Protein AF-A0A7Z0EG06-F1 (afdb_monomer_lite)

Structure (mmCIF, N/CA/C/O backbone):
data_AF-A0A7Z0EG06-F1
#
_entry.id   AF-A0A7Z0EG06-F1
#
loop_
_atom_site.group_PDB
_atom_site.id
_atom_site.type_symbol
_atom_site.label_atom_id
_atom_site.label_alt_id
_atom_site.label_comp_id
_atom_site.label_asym_id
_atom_site.label_entity_id
_atom_site.label_seq_id
_atom_site.pdbx_PDB_ins_code
_atom_site.Cartn_x
_atom_site.Cartn_y
_atom_site.Cartn_z
_atom_site.occupancy
_atom_site.B_iso_or_equiv
_atom_site.auth_seq_id
_atom_site.auth_comp_id
_atom_site.auth_asym_id
_atom_site.auth_atom_id
_atom_site.pdbx_PDB_model_num
ATOM 1 N N . MET A 1 1 ? -25.570 -5.708 -7.588 1.00 37.53 1 MET A N 1
ATOM 2 C CA . MET A 1 1 ? -25.301 -5.556 -6.145 1.00 37.53 1 MET A CA 1
ATOM 3 C C . MET A 1 1 ? -24.944 -6.938 -5.646 1.00 37.53 1 MET A C 1
ATOM 5 O O . MET A 1 1 ? -25.845 -7.739 -5.446 1.00 37.53 1 MET A O 1
ATOM 9 N N . GLU A 1 2 ? -23.656 -7.271 -5.609 1.00 43.72 2 GLU A N 1
ATOM 10 C CA . GLU A 1 2 ? -23.212 -8.558 -5.066 1.00 43.72 2 GLU A CA 1
ATOM 11 C C . GLU A 1 2 ? -23.233 -8.499 -3.539 1.00 43.72 2 GLU A C 1
ATOM 13 O O . GLU A 1 2 ? -22.852 -7.494 -2.936 1.00 43.72 2 GLU A O 1
ATOM 18 N N . SER A 1 3 ? -23.776 -9.552 -2.932 1.00 45.03 3 SER A N 1
ATOM 19 C CA . SER A 1 3 ? -23.944 -9.690 -1.491 1.00 45.03 3 SER A CA 1
ATOM 20 C C . SER A 1 3 ? -22.583 -9.785 -0.813 1.00 45.03 3 SER A C 1
ATOM 22 O O . SER A 1 3 ? -21.761 -10.623 -1.186 1.00 45.03 3 SER A O 1
ATOM 24 N N . ASN A 1 4 ? -22.363 -8.950 0.202 1.00 43.94 4 ASN A N 1
ATOM 25 C CA . ASN A 1 4 ? -21.232 -9.111 1.107 1.00 43.94 4 ASN A CA 1
ATOM 26 C C . ASN A 1 4 ? -21.217 -10.553 1.673 1.00 43.94 4 ASN A C 1
ATOM 28 O O . ASN A 1 4 ? -22.287 -11.135 1.857 1.00 43.94 4 ASN A O 1
ATOM 32 N N . PRO A 1 5 ? -20.038 -11.138 1.957 1.00 54.69 5 PRO A N 1
ATOM 33 C CA . PRO A 1 5 ? -19.924 -12.391 2.704 1.00 54.69 5 PRO A CA 1
ATOM 34 C C . PRO A 1 5 ? -20.824 -12.406 3.960 1.00 54.69 5 PRO A C 1
ATOM 36 O O . PRO A 1 5 ? -21.016 -11.340 4.552 1.00 54.69 5 PRO A O 1
ATOM 39 N N . PRO A 1 6 ? -21.338 -13.572 4.406 1.00 54.38 6 PRO A N 1
ATOM 40 C CA . PRO A 1 6 ? -22.255 -13.699 5.551 1.00 54.38 6 PRO A CA 1
ATOM 41 C C . PRO A 1 6 ? -21.804 -12.922 6.799 1.00 54.38 6 PRO A C 1
ATOM 43 O O . PRO A 1 6 ? -22.600 -12.249 7.452 1.00 54.38 6 PRO A O 1
ATOM 46 N N . ASP A 1 7 ? -20.498 -12.931 7.056 1.00 53.81 7 ASP A N 1
ATOM 47 C CA . ASP A 1 7 ? -19.846 -12.316 8.217 1.00 53.81 7 ASP A CA 1
ATOM 48 C C . ASP A 1 7 ? -19.816 -10.773 8.158 1.00 53.81 7 ASP A C 1
ATOM 50 O O . ASP A 1 7 ? -19.455 -10.105 9.126 1.00 53.81 7 ASP A O 1
ATOM 54 N N . LEU A 1 8 ? -20.197 -10.191 7.017 1.00 57.00 8 LEU A N 1
ATOM 55 C CA . LEU A 1 8 ? -20.152 -8.758 6.726 1.00 57.00 8 LEU A CA 1
ATOM 56 C C . LEU A 1 8 ? -21.543 -8.116 6.580 1.00 57.00 8 LEU A C 1
ATOM 58 O O . LEU A 1 8 ? -21.634 -6.935 6.249 1.00 57.00 8 LEU A O 1
ATOM 62 N N . HIS A 1 9 ? -22.633 -8.844 6.847 1.00 59.22 9 HIS A N 1
ATOM 63 C CA . HIS A 1 9 ? -23.995 -8.298 6.731 1.00 59.22 9 HIS A CA 1
ATOM 64 C C . HIS A 1 9 ? -24.308 -7.168 7.730 1.00 59.22 9 HIS A C 1
ATOM 66 O O . HIS A 1 9 ? -25.111 -6.297 7.408 1.00 59.22 9 HIS A O 1
ATOM 72 N N . ASN A 1 10 ? -23.630 -7.135 8.884 1.00 72.69 10 ASN A N 1
ATOM 73 C CA . ASN A 1 10 ? -23.705 -6.045 9.872 1.00 72.69 10 ASN A CA 1
ATOM 74 C C . ASN A 1 10 ? -22.423 -5.195 9.915 1.00 72.69 10 ASN A C 1
ATOM 76 O O . ASN A 1 10 ? -22.204 -4.442 10.862 1.00 72.69 10 ASN A O 1
ATOM 80 N N . ALA A 1 11 ? -21.541 -5.347 8.927 1.00 85.62 11 ALA A N 1
ATOM 81 C CA . ALA A 1 11 ? -20.281 -4.628 8.896 1.00 85.62 11 ALA A CA 1
ATOM 82 C C . ALA A 1 11 ? -20.436 -3.283 8.186 1.00 85.62 11 ALA A C 1
ATOM 84 O O . ALA A 1 11 ? -21.063 -3.183 7.129 1.00 85.62 11 ALA A O 1
ATOM 85 N N . TYR A 1 12 ? -19.781 -2.254 8.714 1.00 90.62 12 TYR A N 1
ATOM 86 C CA . TYR A 1 12 ? -19.474 -1.079 7.915 1.00 90.62 12 TYR A CA 1
ATOM 87 C C . TYR A 1 12 ? -18.417 -1.469 6.880 1.00 90.62 12 TYR A C 1
ATOM 89 O O . TYR A 1 12 ? -17.353 -1.960 7.251 1.00 90.62 12 TYR A O 1
ATOM 97 N N . VAL A 1 13 ? -18.689 -1.251 5.592 1.00 91.62 13 VAL A N 1
ATOM 98 C CA . VAL A 1 13 ? -17.773 -1.603 4.498 1.00 91.62 13 VAL A CA 1
ATOM 99 C C . VAL A 1 13 ? -17.371 -0.344 3.743 1.00 91.62 13 VAL A C 1
ATOM 101 O O . VAL A 1 13 ? -18.212 0.328 3.148 1.00 91.62 13 VAL A O 1
ATOM 104 N N . ALA A 1 14 ? -16.071 -0.057 3.714 1.00 91.00 14 ALA A N 1
ATOM 105 C CA . ALA A 1 14 ? -15.486 0.966 2.861 1.00 91.00 14 ALA A CA 1
ATOM 106 C C . ALA A 1 14 ? -14.702 0.321 1.719 1.00 91.00 14 ALA A C 1
ATOM 108 O O . ALA A 1 14 ? -13.913 -0.609 1.915 1.00 91.00 14 ALA A O 1
ATOM 109 N N . ARG A 1 15 ? -14.902 0.855 0.514 1.00 90.19 15 ARG A N 1
ATOM 110 C CA . ARG A 1 15 ? -14.221 0.423 -0.707 1.00 90.19 15 ARG A CA 1
ATOM 111 C C . ARG A 1 15 ? -13.466 1.587 -1.325 1.00 90.19 15 ARG A C 1
ATOM 113 O O . ARG A 1 15 ? -13.892 2.739 -1.239 1.00 90.19 15 ARG A O 1
ATOM 120 N N . TYR A 1 16 ? -12.351 1.271 -1.965 1.00 87.12 16 TYR A N 1
ATOM 121 C CA . TYR A 1 16 ? -11.637 2.212 -2.806 1.00 87.12 16 TYR A CA 1
ATOM 122 C C . TYR A 1 16 ? -12.472 2.594 -4.030 1.00 87.12 16 TYR A C 1
ATOM 124 O O . TYR A 1 16 ? 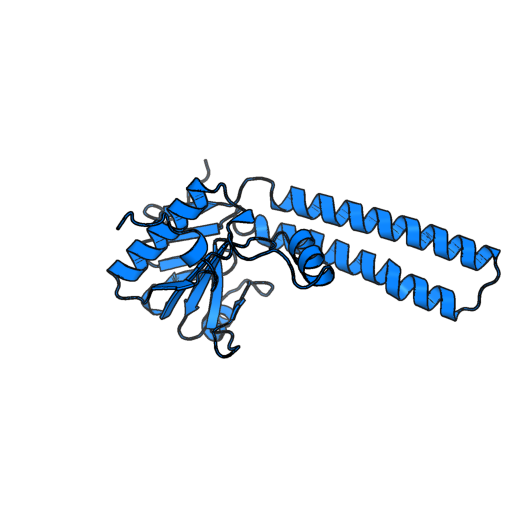-13.323 1.833 -4.493 1.00 87.12 16 TYR A O 1
ATOM 132 N N . ALA A 1 17 ? -12.212 3.784 -4.571 1.00 84.25 17 ALA A N 1
ATOM 133 C CA . ALA A 1 17 ? -12.900 4.268 -5.756 1.00 84.25 17 ALA A CA 1
ATOM 134 C C . ALA A 1 17 ? -12.729 3.278 -6.930 1.00 84.25 17 ALA A C 1
ATOM 136 O O . ALA A 1 17 ? -11.608 2.818 -7.200 1.00 84.25 17 ALA A O 1
ATOM 137 N N . PRO A 1 18 ? -13.809 2.964 -7.667 1.00 82.94 18 PRO A N 1
ATOM 138 C CA . PRO A 1 18 ? -13.729 2.039 -8.786 1.00 82.94 18 PRO A CA 1
ATOM 139 C C . PRO A 1 18 ? -12.745 2.567 -9.838 1.00 82.94 18 PRO A C 1
ATOM 141 O O . PRO A 1 18 ? -12.711 3.754 -10.161 1.00 82.94 18 PRO A O 1
ATOM 144 N N . GLY A 1 19 ? -11.904 1.678 -10.370 1.00 82.50 19 GLY A N 1
ATOM 145 C CA . GLY A 1 19 ? -10.911 2.036 -11.388 1.00 82.50 19 GLY A CA 1
ATOM 146 C C . GLY A 1 19 ? -9.653 2.744 -10.866 1.00 82.50 19 GLY A C 1
ATOM 147 O O . GLY A 1 19 ? -8.802 3.134 -11.665 1.00 82.50 19 GLY A O 1
ATOM 148 N N . LEU A 1 20 ? -9.455 2.875 -9.550 1.00 82.81 20 LEU A N 1
ATOM 149 C CA . LEU A 1 20 ? -8.213 3.442 -9.009 1.00 82.81 20 LEU A CA 1
ATOM 150 C C . LEU A 1 20 ? -6.984 2.593 -9.391 1.00 82.81 20 LEU A C 1
ATOM 152 O O . LEU A 1 20 ? -5.967 3.117 -9.852 1.00 82.81 20 LEU A O 1
ATOM 156 N N . GLY A 1 21 ? -7.110 1.265 -9.295 1.00 83.69 21 GLY A N 1
ATOM 157 C CA . GLY A 1 21 ? -6.068 0.331 -9.726 1.00 83.69 21 GLY A CA 1
ATOM 158 C C . GLY A 1 21 ? -5.736 0.462 -11.213 1.00 83.69 21 GLY A C 1
ATOM 159 O O . GLY A 1 21 ? -4.561 0.492 -11.579 1.00 83.69 21 GLY A O 1
ATOM 160 N N . THR A 1 22 ? -6.747 0.625 -12.074 1.00 87.75 22 THR A N 1
ATOM 161 C CA . THR A 1 22 ? -6.538 0.797 -13.521 1.00 87.75 22 THR A CA 1
ATOM 162 C C . THR A 1 22 ? -5.947 2.163 -13.856 1.00 87.75 22 THR A C 1
ATOM 164 O O . THR A 1 22 ? -5.105 2.248 -14.750 1.00 87.75 22 THR A O 1
ATOM 167 N N . LYS A 1 23 ? -6.308 3.222 -13.119 1.00 87.38 23 LYS A N 1
ATOM 168 C CA . LYS A 1 23 ? -5.714 4.561 -13.246 1.00 87.38 23 LYS A CA 1
ATOM 169 C C . LYS A 1 23 ? -4.205 4.527 -12.988 1.00 87.38 23 LYS A C 1
ATOM 171 O O . LYS A 1 23 ? -3.437 4.955 -13.853 1.00 87.38 23 LYS A O 1
ATOM 176 N N . TYR A 1 24 ? -3.772 3.987 -11.846 1.00 85.75 24 TYR A N 1
ATOM 177 C CA . TYR A 1 24 ? -2.344 3.896 -11.513 1.00 85.75 24 TYR A CA 1
ATOM 178 C C . TYR A 1 24 ? -1.599 2.930 -12.432 1.00 85.75 24 TYR A C 1
ATOM 180 O O . TYR A 1 24 ? -0.525 3.264 -12.931 1.00 85.75 24 TYR A O 1
ATOM 188 N N . ALA A 1 25 ? -2.192 1.776 -12.752 1.00 87.81 25 ALA A N 1
ATOM 189 C CA . ALA A 1 25 ? -1.594 0.847 -13.700 1.00 87.81 25 ALA A CA 1
ATOM 190 C C . ALA A 1 25 ? -1.385 1.489 -15.078 1.00 87.81 25 ALA A C 1
ATOM 192 O O . ALA A 1 25 ? -0.300 1.381 -15.640 1.00 87.81 25 ALA A O 1
ATOM 193 N N . ARG A 1 26 ? -2.372 2.230 -15.600 1.00 90.06 26 ARG A N 1
ATOM 194 C CA . ARG A 1 26 ? -2.256 2.951 -16.878 1.00 90.06 26 ARG A CA 1
ATOM 195 C C . ARG A 1 26 ? -1.143 3.996 -16.849 1.00 90.06 26 ARG A C 1
ATOM 197 O O . ARG A 1 26 ? -0.411 4.111 -17.827 1.00 90.06 26 ARG A O 1
ATOM 204 N N . SER A 1 27 ? -1.005 4.739 -15.751 1.00 88.38 27 SER A N 1
ATOM 205 C CA . SER A 1 27 ? 0.091 5.701 -15.586 1.00 88.38 27 SER A CA 1
ATOM 206 C C . SER A 1 27 ? 1.456 5.008 -15.646 1.00 88.38 27 SER A C 1
ATOM 208 O O . SER A 1 27 ? 2.330 5.413 -16.409 1.00 88.38 27 SER A O 1
ATOM 210 N N . ASN A 1 28 ? 1.607 3.901 -14.919 1.00 90.12 28 ASN A N 1
ATOM 211 C CA . ASN A 1 28 ? 2.841 3.121 -14.889 1.00 90.12 28 ASN A CA 1
ATOM 212 C C . ASN A 1 28 ? 3.148 2.434 -16.231 1.00 90.12 28 ASN A C 1
ATOM 214 O O . ASN A 1 28 ? 4.302 2.401 -16.649 1.00 90.12 28 ASN A O 1
ATOM 218 N N . TYR A 1 29 ? 2.134 1.952 -16.958 1.00 92.56 29 TYR A N 1
ATOM 219 C CA . TYR A 1 29 ? 2.314 1.427 -18.316 1.00 92.56 29 TYR A CA 1
ATOM 220 C C . TYR A 1 29 ? 2.771 2.502 -19.299 1.00 92.56 29 TYR A C 1
ATOM 222 O O . TYR A 1 29 ? 3.632 2.232 -20.132 1.00 92.56 29 TYR A O 1
ATOM 230 N N . ARG A 1 30 ? 2.238 3.726 -19.197 1.00 92.62 30 ARG A N 1
ATOM 231 C CA . ARG A 1 30 ? 2.705 4.856 -20.014 1.00 92.62 30 ARG A CA 1
ATOM 232 C C . ARG A 1 30 ? 4.165 5.180 -19.719 1.00 92.62 30 ARG A C 1
ATOM 234 O O . ARG A 1 30 ? 4.938 5.337 -20.656 1.00 92.62 30 ARG A O 1
ATOM 241 N N . LEU A 1 31 ? 4.552 5.217 -18.443 1.00 90.94 31 LEU A N 1
ATOM 242 C CA . LEU A 1 31 ? 5.947 5.423 -18.057 1.00 90.94 31 LEU A CA 1
ATOM 243 C C . LEU A 1 31 ? 6.855 4.314 -18.611 1.00 90.94 31 LEU A C 1
ATOM 245 O O . LEU A 1 31 ? 7.887 4.614 -19.203 1.00 90.94 31 LEU A O 1
ATOM 249 N N . ALA A 1 32 ? 6.446 3.049 -18.481 1.00 92.81 32 ALA A N 1
ATOM 250 C CA . ALA A 1 32 ? 7.176 1.914 -19.039 1.00 92.81 32 ALA A CA 1
ATOM 251 C C . ALA A 1 32 ? 7.326 2.020 -20.567 1.00 92.81 32 ALA A C 1
ATOM 253 O O . ALA A 1 32 ? 8.407 1.773 -21.092 1.00 92.81 32 ALA A O 1
ATOM 254 N N . ALA A 1 33 ? 6.274 2.433 -21.279 1.00 94.38 33 ALA A N 1
ATOM 255 C CA . ALA A 1 33 ? 6.320 2.629 -22.725 1.00 94.38 33 ALA A CA 1
ATOM 256 C C . ALA A 1 33 ? 7.285 3.757 -23.125 1.00 94.38 33 ALA A C 1
ATOM 258 O O . ALA A 1 33 ? 8.075 3.579 -24.049 1.00 94.38 33 ALA A O 1
ATOM 259 N N . ILE A 1 34 ? 7.267 4.885 -22.405 1.00 94.88 34 ILE A N 1
ATOM 260 C CA . ILE A 1 34 ? 8.183 6.011 -22.642 1.00 94.88 34 ILE A CA 1
ATOM 261 C C . ILE A 1 34 ? 9.633 5.572 -22.415 1.00 94.88 34 ILE A C 1
ATOM 263 O O . ILE A 1 34 ? 10.470 5.748 -23.296 1.00 94.88 34 ILE A O 1
ATOM 267 N N . LEU A 1 35 ? 9.931 4.953 -21.269 1.00 93.75 35 LEU A N 1
ATOM 268 C CA . LEU A 1 35 ? 11.280 4.473 -20.956 1.00 93.75 35 LEU A CA 1
ATOM 269 C C . LEU A 1 35 ? 11.752 3.408 -21.951 1.00 93.75 35 LEU A C 1
ATOM 271 O O . LEU A 1 35 ? 12.907 3.434 -22.370 1.00 93.75 35 LEU A O 1
ATOM 275 N N . GLY A 1 36 ? 10.860 2.509 -22.373 1.00 95.19 36 GLY A N 1
ATOM 276 C CA . GLY A 1 36 ? 11.149 1.494 -23.382 1.00 95.19 36 GLY A CA 1
ATOM 277 C C . GLY A 1 36 ? 11.476 2.104 -24.743 1.00 95.19 36 GLY A C 1
ATOM 278 O O . GLY A 1 36 ? 12.467 1.719 -25.358 1.00 95.19 36 GLY A O 1
ATOM 279 N N . ALA A 1 37 ? 10.705 3.100 -25.185 1.00 96.56 37 ALA A N 1
ATOM 280 C CA . ALA A 1 37 ? 10.969 3.812 -26.432 1.00 96.56 37 ALA A CA 1
ATOM 281 C C . ALA A 1 37 ? 12.323 4.539 -26.392 1.00 96.56 37 ALA A C 1
ATOM 283 O O . ALA A 1 37 ? 13.122 4.395 -27.316 1.00 96.56 37 ALA A O 1
ATOM 284 N N . VAL A 1 38 ? 12.620 5.253 -25.299 1.00 95.94 38 VAL A N 1
ATOM 285 C CA . VAL A 1 38 ? 13.918 5.924 -25.112 1.00 95.94 38 VAL A CA 1
ATOM 286 C C . VAL A 1 38 ? 15.062 4.906 -25.080 1.00 95.94 38 VAL A C 1
ATOM 288 O O . VAL A 1 38 ? 16.099 5.148 -25.691 1.00 95.94 38 VAL A O 1
ATOM 291 N N . CYS A 1 39 ? 14.868 3.749 -24.438 1.00 95.69 39 CYS A N 1
ATOM 292 C CA . CYS A 1 39 ? 15.848 2.662 -24.413 1.00 95.69 39 CYS A CA 1
ATOM 293 C C . CYS A 1 39 ? 16.182 2.173 -25.825 1.00 95.69 39 CYS A C 1
ATOM 295 O O . CYS A 1 39 ? 17.351 2.117 -26.196 1.00 95.69 39 CYS A O 1
ATOM 297 N N . ILE A 1 40 ? 15.161 1.893 -26.640 1.00 96.62 40 ILE A N 1
ATOM 298 C CA . ILE A 1 40 ? 15.343 1.432 -28.022 1.00 96.62 40 ILE A CA 1
ATOM 299 C C . ILE A 1 40 ? 16.093 2.481 -28.848 1.00 96.62 40 ILE A C 1
ATOM 301 O O . ILE A 1 40 ? 17.074 2.144 -29.507 1.00 96.62 40 ILE A O 1
ATOM 305 N N . VAL A 1 41 ? 15.683 3.752 -28.781 1.00 97.00 41 VAL A N 1
ATOM 306 C CA . VAL A 1 41 ? 16.349 4.843 -29.513 1.00 97.00 41 VAL A CA 1
ATOM 307 C C . VAL A 1 41 ? 17.813 4.979 -29.088 1.00 97.00 41 VAL A C 1
ATOM 309 O O . VAL A 1 41 ? 18.693 5.057 -29.943 1.00 97.00 41 VAL A O 1
ATOM 312 N N . ALA A 1 42 ? 18.099 4.950 -27.784 1.00 93.75 42 ALA A N 1
ATOM 313 C CA . ALA A 1 42 ? 19.461 5.050 -27.267 1.00 93.75 42 ALA A CA 1
ATOM 314 C C . ALA A 1 42 ? 20.344 3.878 -27.726 1.00 93.75 42 ALA A C 1
ATOM 316 O O . ALA A 1 42 ? 21.496 4.093 -28.104 1.00 93.75 42 ALA A O 1
ATOM 317 N N . LEU A 1 43 ? 19.806 2.654 -27.755 1.00 94.88 43 LEU A N 1
ATOM 318 C CA . LEU A 1 43 ? 20.521 1.485 -28.272 1.00 94.88 43 LEU A CA 1
ATOM 319 C C . LEU A 1 43 ? 20.805 1.615 -29.773 1.00 94.88 43 LEU A C 1
ATOM 321 O O . LEU A 1 43 ? 21.931 1.359 -30.187 1.00 94.88 43 LEU A O 1
ATOM 325 N N . VAL A 1 44 ? 19.837 2.067 -30.579 1.00 96.12 44 VAL A N 1
ATOM 326 C CA . VAL A 1 44 ? 20.042 2.315 -32.020 1.00 96.12 44 VAL A CA 1
ATOM 327 C C . VAL A 1 44 ? 21.153 3.342 -32.244 1.00 96.12 44 VAL A C 1
ATOM 329 O O . VAL A 1 44 ? 22.053 3.105 -33.049 1.00 96.12 44 VAL A O 1
ATOM 332 N N . LEU A 1 45 ? 21.148 4.445 -31.492 1.00 95.06 45 LEU A N 1
ATOM 333 C CA . LEU A 1 45 ? 22.204 5.458 -31.568 1.00 95.06 45 LEU A CA 1
ATOM 334 C C . LEU A 1 45 ? 23.574 4.897 -31.164 1.00 95.06 45 LEU A C 1
ATOM 336 O O . LEU A 1 45 ? 24.570 5.217 -31.809 1.00 95.06 45 LEU A O 1
ATOM 340 N N . CYS A 1 46 ? 23.638 4.026 -30.153 1.00 94.75 46 CYS A N 1
ATOM 341 C CA . CYS A 1 46 ? 24.883 3.355 -29.767 1.00 94.75 46 CYS A CA 1
ATOM 342 C C . CYS A 1 46 ? 25.430 2.454 -30.877 1.00 94.75 46 CYS A C 1
ATOM 344 O O . CYS A 1 46 ? 26.641 2.450 -31.104 1.00 94.75 46 CYS A O 1
ATOM 346 N N . VAL A 1 47 ? 24.551 1.734 -31.585 1.00 94.44 47 VAL A N 1
ATOM 347 C CA . VAL A 1 47 ? 24.931 0.912 -32.746 1.00 94.44 47 VAL A CA 1
ATOM 348 C C . VAL A 1 47 ? 25.482 1.791 -33.861 1.00 94.44 47 VAL A C 1
ATOM 350 O O . VAL A 1 47 ? 26.564 1.516 -34.374 1.00 94.44 47 VAL A O 1
ATOM 353 N N . MET A 1 48 ? 24.787 2.881 -34.198 1.00 94.88 48 MET A N 1
ATOM 354 C CA . MET A 1 48 ? 25.226 3.815 -35.240 1.00 94.88 48 MET A CA 1
ATOM 355 C C . MET A 1 48 ? 26.564 4.486 -34.907 1.00 94.88 48 MET A C 1
ATOM 357 O O . MET A 1 48 ? 27.390 4.679 -35.793 1.00 94.88 48 MET A O 1
ATOM 361 N N . ALA A 1 49 ? 26.789 4.815 -33.634 1.00 93.75 49 ALA A N 1
ATOM 362 C CA . ALA A 1 49 ? 28.015 5.447 -33.155 1.00 93.75 49 ALA A CA 1
ATOM 363 C C . ALA A 1 49 ? 29.159 4.456 -32.875 1.00 93.75 49 ALA A C 1
ATOM 365 O O . ALA A 1 49 ? 30.215 4.883 -32.413 1.00 93.75 49 ALA A O 1
ATOM 366 N N . GLN A 1 50 ? 28.957 3.150 -33.106 1.00 92.94 50 GLN A N 1
ATOM 367 C CA . GLN A 1 50 ? 29.922 2.092 -32.772 1.00 92.94 50 GLN A CA 1
ATOM 368 C C . GLN A 1 50 ? 30.416 2.181 -31.319 1.00 92.94 50 GLN A C 1
ATOM 370 O O . GLN A 1 50 ? 31.598 2.008 -31.020 1.00 92.94 50 GLN A O 1
ATOM 375 N N . ALA A 1 51 ? 29.500 2.486 -30.400 1.00 90.38 51 ALA A N 1
ATOM 376 C CA . ALA A 1 51 ? 29.839 2.660 -28.999 1.00 90.38 51 ALA A CA 1
ATOM 377 C C . ALA A 1 51 ? 30.409 1.370 -28.383 1.00 90.38 51 ALA A C 1
ATOM 379 O O . ALA A 1 51 ? 30.122 0.256 -28.825 1.00 90.38 51 ALA A O 1
ATOM 380 N N . GLY A 1 52 ? 31.187 1.511 -27.309 1.00 93.75 52 GLY A N 1
ATOM 381 C CA . GLY A 1 52 ? 31.676 0.365 -26.544 1.00 93.75 52 GLY A CA 1
ATOM 382 C C . GLY A 1 52 ? 30.539 -0.400 -25.857 1.00 93.75 52 GLY A C 1
ATOM 383 O O . GLY A 1 52 ? 29.554 0.194 -25.414 1.00 93.75 52 GLY A O 1
ATOM 384 N N . TRP A 1 53 ? 30.700 -1.717 -25.700 1.00 94.12 53 TRP A N 1
ATOM 385 C CA . TRP A 1 53 ? 29.708 -2.616 -25.086 1.00 94.12 53 TRP A CA 1
ATOM 386 C C . TRP A 1 53 ? 29.233 -2.161 -23.688 1.00 94.12 53 TRP A C 1
ATOM 388 O O . TRP A 1 53 ? 28.080 -2.388 -23.321 1.00 94.12 53 TRP A O 1
ATOM 398 N N . MET A 1 54 ? 30.088 -1.466 -22.926 1.00 94.38 54 MET A N 1
ATOM 399 C CA . MET A 1 54 ? 29.746 -0.911 -21.610 1.00 94.38 54 MET A CA 1
ATOM 400 C C . MET A 1 54 ? 28.571 0.073 -21.672 1.00 94.38 54 MET A C 1
ATOM 402 O O . MET A 1 54 ? 27.742 0.089 -20.764 1.00 94.38 54 MET A O 1
ATOM 406 N N . LEU A 1 55 ? 28.459 0.863 -22.746 1.00 93.31 55 LEU A N 1
ATOM 407 C CA . LEU A 1 55 ? 27.366 1.823 -22.895 1.00 93.31 55 LEU A CA 1
ATOM 408 C C . LEU A 1 55 ? 26.021 1.113 -23.104 1.00 93.31 55 LEU A C 1
ATOM 410 O O . LEU A 1 55 ? 25.014 1.525 -22.534 1.00 93.31 55 LEU A O 1
ATOM 414 N N . TYR A 1 56 ? 26.012 -0.005 -23.835 1.00 90.94 56 TYR A N 1
ATOM 415 C CA . TYR A 1 56 ? 24.822 -0.848 -23.991 1.00 90.94 56 TYR A CA 1
ATOM 416 C C . TYR A 1 56 ? 24.373 -1.429 -22.654 1.00 90.94 56 TYR A C 1
ATOM 418 O O . TYR A 1 56 ? 23.192 -1.357 -22.316 1.00 90.94 56 TYR A O 1
ATOM 426 N N . ALA A 1 57 ? 25.317 -1.969 -21.876 1.00 93.44 57 ALA A N 1
ATOM 427 C CA . ALA A 1 57 ? 25.029 -2.509 -20.553 1.00 93.44 57 ALA A CA 1
ATOM 428 C C . ALA A 1 57 ? 24.453 -1.429 -19.625 1.00 93.44 57 ALA A C 1
ATOM 430 O O . ALA A 1 57 ? 23.451 -1.667 -18.952 1.00 93.44 57 ALA A O 1
ATOM 431 N N . PHE A 1 58 ? 25.030 -0.224 -19.642 1.00 94.12 58 PHE A N 1
ATOM 432 C CA . PHE A 1 58 ? 24.539 0.909 -18.863 1.00 94.12 58 PHE A CA 1
ATOM 433 C C . PHE A 1 58 ? 23.113 1.319 -19.261 1.00 94.12 58 PHE A C 1
ATOM 435 O O . PHE A 1 58 ? 22.248 1.455 -18.395 1.00 94.12 58 PHE A O 1
ATOM 442 N N . ILE A 1 59 ? 22.836 1.456 -20.561 1.00 93.12 59 ILE A N 1
ATOM 443 C CA . ILE A 1 59 ? 21.504 1.809 -21.076 1.00 93.12 59 ILE A CA 1
ATOM 444 C C . ILE A 1 59 ? 20.463 0.763 -20.675 1.00 93.12 59 ILE A C 1
ATOM 446 O O . ILE A 1 59 ? 19.395 1.118 -20.174 1.00 93.12 59 ILE A O 1
ATOM 450 N N . LEU A 1 60 ? 20.776 -0.523 -20.849 1.00 92.75 60 LEU A N 1
ATOM 451 C CA . LEU A 1 60 ? 19.879 -1.612 -20.467 1.00 92.75 60 LEU A CA 1
ATOM 452 C C . LEU A 1 60 ? 19.629 -1.640 -18.957 1.00 92.75 60 LEU A C 1
ATOM 454 O O . LEU A 1 60 ? 18.494 -1.844 -18.533 1.00 92.75 60 LEU A O 1
ATOM 458 N N . LEU A 1 61 ? 20.655 -1.397 -18.142 1.00 94.31 61 LEU A N 1
ATOM 459 C CA . LEU A 1 61 ? 20.511 -1.387 -16.691 1.00 94.31 61 LEU A CA 1
ATOM 460 C C . LEU A 1 61 ? 19.642 -0.218 -16.219 1.00 94.31 61 LEU A C 1
ATOM 462 O O . LEU A 1 61 ? 18.723 -0.420 -15.429 1.00 94.31 61 LEU A O 1
ATOM 466 N N . VAL A 1 62 ? 19.887 0.992 -16.725 1.00 92.94 62 VAL A N 1
ATOM 467 C CA . VAL A 1 62 ? 19.160 2.194 -16.295 1.00 92.94 62 VAL A CA 1
ATOM 468 C C . VAL A 1 62 ? 17.754 2.234 -16.887 1.00 92.94 62 VAL A C 1
ATOM 470 O O . VAL A 1 62 ? 16.768 2.294 -16.151 1.00 92.94 62 VAL A O 1
ATOM 473 N N . LEU A 1 63 ? 17.631 2.181 -18.215 1.00 92.69 63 LEU A N 1
ATOM 474 C CA . LEU A 1 63 ? 16.339 2.326 -18.883 1.00 92.69 63 LEU A CA 1
ATOM 475 C C . LEU A 1 63 ? 15.550 1.019 -18.868 1.00 92.69 63 LEU A C 1
ATOM 477 O O . LEU A 1 63 ? 14.365 1.035 -18.544 1.00 92.69 63 LEU A O 1
ATOM 481 N N . GLY A 1 64 ? 16.194 -0.119 -19.137 1.00 90.94 64 GLY A N 1
ATOM 482 C CA . GLY A 1 64 ? 15.546 -1.430 -19.023 1.00 90.94 64 GLY A CA 1
ATOM 483 C C . GLY A 1 64 ? 15.143 -1.754 -17.580 1.00 90.94 64 GLY A C 1
ATOM 484 O O . GLY A 1 64 ? 14.021 -2.209 -17.347 1.00 90.94 64 GLY A O 1
ATOM 485 N N . GLY A 1 65 ? 15.990 -1.425 -16.599 1.00 91.06 65 GLY A N 1
ATOM 486 C CA . GLY A 1 65 ? 15.632 -1.495 -15.179 1.00 91.06 65 GLY A CA 1
ATOM 487 C C . GLY A 1 65 ? 14.439 -0.598 -14.837 1.00 91.06 65 GLY A C 1
ATOM 488 O O . GLY A 1 65 ? 13.482 -1.058 -14.214 1.00 91.06 65 GLY A O 1
ATOM 489 N N . GLY A 1 66 ? 14.432 0.648 -15.321 1.00 89.31 66 GLY A N 1
ATOM 490 C CA . GLY A 1 66 ? 13.303 1.568 -15.160 1.00 89.31 66 GLY A CA 1
ATOM 491 C C . GLY A 1 66 ? 11.987 1.028 -15.738 1.00 89.31 66 GLY A C 1
ATOM 492 O O . GLY A 1 66 ? 10.947 1.116 -15.083 1.00 89.31 66 GLY A O 1
ATOM 493 N N . VAL A 1 67 ? 12.025 0.396 -16.919 1.00 91.31 67 VAL A N 1
ATOM 494 C CA . VAL A 1 67 ? 10.864 -0.290 -17.518 1.00 91.31 67 VAL A CA 1
ATOM 495 C C . VAL A 1 67 ? 10.370 -1.417 -16.612 1.00 91.31 67 VAL A C 1
ATOM 497 O O . VAL A 1 67 ? 9.174 -1.493 -16.322 1.00 91.31 67 VAL A O 1
ATOM 500 N N . ALA A 1 68 ? 11.272 -2.279 -16.136 1.00 91.81 68 ALA A N 1
ATOM 501 C CA . ALA A 1 68 ? 10.916 -3.396 -15.264 1.00 91.81 68 ALA A CA 1
ATOM 502 C C . ALA A 1 68 ? 10.269 -2.916 -13.952 1.00 91.81 68 ALA A C 1
ATOM 504 O O . ALA A 1 68 ? 9.242 -3.458 -13.533 1.00 91.81 68 ALA A O 1
ATOM 505 N N . VAL A 1 69 ? 10.817 -1.860 -13.343 1.00 89.88 69 VAL A N 1
ATOM 506 C CA . VAL A 1 69 ? 10.269 -1.231 -12.133 1.00 89.88 69 VAL A CA 1
ATOM 507 C C . VAL A 1 69 ? 8.878 -0.651 -12.394 1.00 89.88 69 VAL A C 1
ATOM 509 O O . VAL A 1 69 ? 7.944 -0.949 -11.647 1.00 89.88 69 VAL A O 1
ATOM 512 N N . ALA A 1 70 ? 8.695 0.108 -13.477 1.00 88.06 70 ALA A N 1
ATOM 513 C CA . ALA A 1 70 ? 7.399 0.686 -13.831 1.00 88.06 70 ALA A CA 1
ATOM 514 C C . ALA A 1 70 ? 6.328 -0.399 -14.061 1.00 88.06 70 ALA A C 1
ATOM 516 O O . ALA A 1 70 ? 5.216 -0.303 -13.540 1.00 88.06 70 ALA A O 1
ATOM 517 N N . LEU A 1 71 ? 6.664 -1.486 -14.763 1.00 91.19 71 LEU A N 1
ATOM 518 C CA . LEU A 1 71 ? 5.755 -2.623 -14.953 1.00 91.19 71 LEU A CA 1
ATOM 519 C C . LEU A 1 71 ? 5.434 -3.345 -13.638 1.00 91.19 71 LEU A C 1
ATOM 521 O O . LEU A 1 71 ? 4.291 -3.763 -13.426 1.00 91.19 71 LEU A O 1
ATOM 525 N N . SER A 1 72 ? 6.417 -3.477 -12.745 1.00 89.19 72 SER A N 1
ATOM 526 C CA . SER A 1 72 ? 6.210 -4.034 -11.407 1.00 89.19 72 SER A CA 1
ATOM 527 C C . SER A 1 72 ? 5.210 -3.193 -10.608 1.00 89.19 72 SER A C 1
ATOM 529 O O . SER A 1 72 ? 4.246 -3.737 -10.066 1.00 89.19 72 SER A O 1
ATOM 531 N N . PHE A 1 73 ? 5.341 -1.862 -10.628 1.00 86.44 73 PHE A N 1
ATOM 532 C CA . PHE A 1 73 ? 4.375 -0.963 -9.991 1.00 86.44 73 PHE A CA 1
ATOM 533 C C . PHE A 1 73 ? 3.003 -0.975 -10.660 1.00 86.44 73 PHE A C 1
ATOM 535 O O . PHE A 1 73 ? 1.999 -0.909 -9.956 1.00 86.44 73 PHE A O 1
ATOM 542 N N . ALA A 1 74 ? 2.915 -1.145 -11.983 1.00 87.19 74 ALA A N 1
ATOM 543 C CA . ALA A 1 74 ? 1.628 -1.316 -12.656 1.00 87.19 74 ALA A CA 1
ATOM 544 C C . ALA A 1 74 ? 0.871 -2.545 -12.123 1.00 87.19 74 ALA A C 1
ATOM 546 O O . ALA A 1 74 ? -0.306 -2.451 -11.767 1.00 87.19 74 ALA A O 1
ATOM 547 N N . ARG A 1 75 ? 1.564 -3.685 -11.997 1.00 86.31 75 ARG A N 1
ATOM 548 C CA . ARG A 1 75 ? 0.993 -4.912 -11.415 1.00 86.31 75 ARG A CA 1
ATOM 549 C C . ARG A 1 75 ? 0.678 -4.744 -9.930 1.00 86.31 75 ARG A C 1
ATOM 551 O O . ARG A 1 75 ? -0.377 -5.186 -9.480 1.00 86.31 75 ARG A O 1
ATOM 558 N N . GLY A 1 76 ? 1.575 -4.106 -9.180 1.00 83.88 76 GLY A N 1
ATOM 559 C CA . GLY A 1 76 ? 1.402 -3.825 -7.757 1.00 83.88 76 GLY A CA 1
ATOM 560 C C . GLY A 1 76 ? 0.168 -2.969 -7.483 1.00 83.88 76 GLY A C 1
ATOM 561 O O . GLY A 1 76 ? -0.623 -3.307 -6.608 1.00 83.88 76 GLY A O 1
ATOM 562 N N . ALA A 1 77 ? -0.055 -1.926 -8.284 1.00 82.38 77 ALA A N 1
ATOM 563 C CA . ALA A 1 77 ? -1.223 -1.064 -8.172 1.00 82.38 77 ALA A CA 1
ATOM 564 C C . ALA A 1 77 ? -2.532 -1.835 -8.401 1.00 82.38 77 ALA A C 1
ATOM 566 O O . ALA A 1 77 ? -3.456 -1.708 -7.601 1.00 82.38 77 ALA A O 1
ATOM 567 N N . MET A 1 78 ? -2.616 -2.684 -9.434 1.00 83.81 78 MET A N 1
ATOM 568 C CA . MET A 1 78 ? -3.815 -3.512 -9.634 1.00 83.81 78 MET A CA 1
ATOM 569 C C . MET A 1 78 ? -4.051 -4.457 -8.456 1.00 83.81 78 MET A C 1
ATOM 571 O O . MET A 1 78 ? -5.150 -4.501 -7.917 1.00 83.81 78 MET A O 1
ATOM 575 N N . ARG A 1 79 ? -3.005 -5.166 -8.012 1.00 82.50 79 ARG A N 1
ATOM 576 C CA . ARG A 1 79 ? -3.096 -6.106 -6.884 1.00 82.50 79 ARG A CA 1
ATOM 577 C C . ARG A 1 79 ? -3.482 -5.437 -5.572 1.00 82.50 79 ARG A C 1
ATOM 579 O O . ARG A 1 79 ? -4.029 -6.103 -4.708 1.00 82.50 79 ARG A O 1
ATOM 586 N N . ARG A 1 80 ? -3.150 -4.160 -5.399 1.00 79.81 80 ARG A N 1
ATOM 587 C CA . ARG A 1 80 ? -3.427 -3.403 -4.181 1.00 79.81 80 ARG A CA 1
ATOM 588 C C . ARG A 1 80 ? -4.839 -2.835 -4.170 1.00 79.81 80 ARG A C 1
ATOM 590 O O . ARG A 1 80 ? -5.565 -3.034 -3.209 1.00 79.81 80 ARG A O 1
ATOM 597 N N . TRP A 1 81 ? -5.201 -2.113 -5.225 1.00 81.81 81 TRP A N 1
ATOM 598 C CA . TRP A 1 81 ? -6.423 -1.307 -5.257 1.00 81.81 81 TRP A CA 1
ATOM 599 C C . TRP A 1 81 ? -7.644 -2.073 -5.766 1.00 81.81 81 TRP A C 1
ATOM 601 O O . TRP A 1 81 ? -8.760 -1.615 -5.564 1.00 81.81 81 TRP A O 1
ATOM 611 N N . ALA A 1 82 ? -7.440 -3.212 -6.434 1.00 81.88 82 ALA A N 1
ATOM 612 C CA . ALA A 1 82 ? -8.510 -4.115 -6.859 1.00 81.88 82 ALA A CA 1
ATOM 613 C C . ALA A 1 82 ? -8.556 -5.408 -6.024 1.00 81.88 82 ALA A C 1
ATOM 615 O O . ALA A 1 82 ? -9.238 -6.355 -6.407 1.00 81.88 82 ALA A O 1
ATOM 616 N N . ALA A 1 83 ? -7.818 -5.471 -4.908 1.00 80.50 83 ALA A N 1
ATOM 617 C CA . ALA A 1 83 ? -7.915 -6.592 -3.978 1.00 80.50 83 ALA A CA 1
ATOM 618 C C . ALA A 1 83 ? -9.329 -6.689 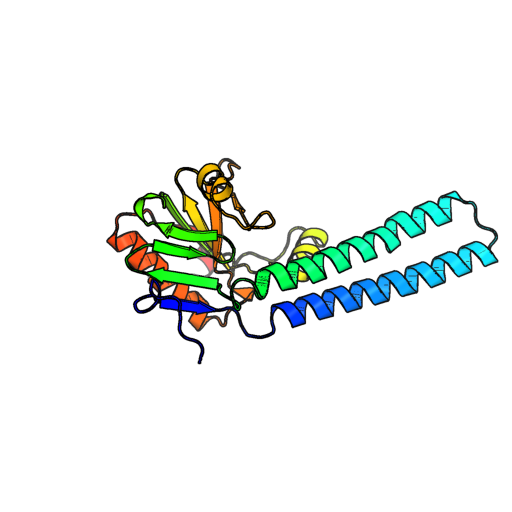-3.402 1.00 80.50 83 ALA A C 1
ATOM 620 O O . ALA A 1 83 ? -9.904 -5.663 -3.044 1.00 80.50 83 ALA A O 1
ATOM 621 N N . ASP A 1 84 ? -9.854 -7.913 -3.308 1.00 81.88 84 ASP A N 1
ATOM 622 C CA . ASP A 1 84 ? -11.133 -8.236 -2.664 1.00 81.88 84 ASP A CA 1
ATOM 623 C C . ASP A 1 84 ? -12.278 -7.301 -3.091 1.00 81.88 84 ASP A C 1
ATOM 625 O O . ASP A 1 84 ? -13.004 -6.744 -2.268 1.00 81.88 84 ASP A O 1
ATOM 629 N N . ASP A 1 85 ? -12.394 -7.081 -4.405 1.00 83.44 85 ASP A N 1
ATOM 630 C CA . ASP A 1 85 ? -13.373 -6.169 -5.012 1.00 83.44 85 ASP A CA 1
ATOM 631 C C . ASP A 1 85 ? -13.233 -4.708 -4.521 1.00 83.44 85 ASP A C 1
ATOM 633 O O . ASP A 1 85 ? -14.189 -3.991 -4.216 1.00 83.44 85 ASP A O 1
ATOM 637 N N . GLY A 1 86 ? -11.981 -4.264 -4.388 1.00 83.94 86 GLY A N 1
ATOM 638 C CA . GLY A 1 86 ? -11.639 -2.911 -3.960 1.00 83.94 86 GLY A CA 1
ATOM 639 C C . GLY A 1 86 ? -11.885 -2.650 -2.477 1.00 83.94 86 GLY A C 1
ATOM 640 O O . GLY A 1 86 ? -12.044 -1.491 -2.099 1.00 83.94 86 GLY A O 1
ATOM 641 N N . LEU A 1 87 ? -11.928 -3.682 -1.630 1.00 87.69 87 LEU A N 1
ATOM 642 C CA . LEU A 1 87 ? -12.067 -3.518 -0.184 1.00 87.69 87 LEU A CA 1
ATOM 643 C C . LEU A 1 87 ? -10.947 -2.620 0.370 1.00 87.69 87 LEU A C 1
ATOM 645 O O . LEU A 1 87 ? -9.762 -2.877 0.161 1.00 87.69 87 LEU A O 1
ATOM 649 N N . ALA A 1 88 ? -11.325 -1.574 1.105 1.00 88.81 88 ALA A N 1
ATOM 650 C CA . ALA A 1 88 ? -10.386 -0.759 1.872 1.00 88.81 88 ALA A CA 1
ATOM 651 C C . ALA A 1 88 ? -10.341 -1.227 3.329 1.00 88.81 88 ALA A C 1
ATOM 653 O O . ALA A 1 88 ? -9.268 -1.491 3.868 1.00 88.81 88 ALA A O 1
ATOM 654 N N . VAL A 1 89 ? -11.517 -1.358 3.943 1.00 91.44 89 VAL A N 1
ATOM 655 C CA . VAL A 1 89 ? -11.715 -1.938 5.272 1.00 91.44 89 VAL A CA 1
ATOM 656 C C . VAL A 1 89 ? -13.166 -2.379 5.409 1.00 91.44 89 VAL A C 1
ATOM 658 O O . VAL A 1 89 ? -14.064 -1.732 4.867 1.00 91.44 89 VAL A O 1
ATOM 661 N N . ALA A 1 90 ? -13.407 -3.438 6.172 1.00 92.62 90 ALA A N 1
ATOM 662 C CA . ALA A 1 90 ? -14.704 -3.642 6.793 1.00 92.62 90 ALA A CA 1
ATOM 663 C C . ALA A 1 90 ? -14.563 -3.748 8.310 1.00 92.62 90 ALA A C 1
ATOM 665 O O . ALA A 1 90 ? -13.627 -4.369 8.804 1.00 92.62 90 ALA A O 1
ATOM 666 N N . VAL A 1 91 ? -15.483 -3.139 9.046 1.00 93.62 91 VAL A N 1
ATOM 667 C CA . VAL A 1 91 ? -15.496 -3.143 10.511 1.00 93.62 91 VAL A CA 1
ATOM 668 C C . VAL A 1 91 ? -16.800 -3.773 10.967 1.00 93.62 91 VAL A C 1
ATOM 670 O O . VAL A 1 91 ? -17.874 -3.346 10.550 1.00 93.62 91 VAL A O 1
ATOM 673 N N . SER A 1 92 ? -16.705 -4.807 11.794 1.00 92.81 92 SER A N 1
ATOM 674 C CA . SER A 1 92 ? -17.840 -5.587 12.291 1.00 92.81 92 SER A CA 1
ATOM 675 C C . SER A 1 92 ? -17.679 -5.886 13.779 1.00 92.81 92 SER A C 1
ATOM 677 O O . SER A 1 92 ? -16.603 -5.701 14.350 1.00 92.81 92 SER A O 1
ATOM 679 N N . ASP A 1 93 ? -18.712 -6.452 14.402 1.00 90.38 93 ASP A N 1
ATOM 680 C CA . ASP A 1 93 ? -18.608 -6.942 15.779 1.00 90.38 93 ASP A CA 1
ATOM 681 C C . ASP A 1 93 ? -17.588 -8.080 15.947 1.00 90.38 93 ASP A C 1
ATOM 683 O O . ASP A 1 93 ? -17.045 -8.259 17.040 1.00 90.38 93 ASP A O 1
ATOM 687 N N . ALA A 1 94 ? -17.308 -8.837 14.883 1.00 90.50 94 ALA A N 1
ATOM 688 C CA . ALA A 1 94 ? -16.343 -9.932 14.908 1.00 90.50 94 ALA A CA 1
ATOM 689 C C . ALA A 1 94 ? -14.892 -9.435 14.809 1.00 90.50 94 ALA A C 1
ATOM 691 O O . ALA A 1 94 ? -13.991 -10.033 15.400 1.00 90.50 94 ALA A O 1
ATOM 692 N N . GLY A 1 95 ? -14.656 -8.339 14.083 1.00 92.50 95 GLY A N 1
ATOM 693 C CA . GLY A 1 95 ? -13.309 -7.842 13.821 1.00 92.50 95 GLY A CA 1
ATOM 694 C C . GLY A 1 95 ? -13.208 -6.840 12.676 1.00 92.50 95 GLY A C 1
ATOM 695 O O . GLY A 1 95 ? -14.211 -6.315 12.179 1.00 92.50 95 GLY A O 1
ATOM 696 N N . ILE A 1 96 ? -11.968 -6.622 12.238 1.00 93.12 96 ILE A N 1
ATOM 697 C CA . ILE A 1 96 ? -11.590 -5.742 11.130 1.00 93.12 96 ILE A CA 1
ATOM 698 C C . ILE A 1 96 ? -11.194 -6.605 9.931 1.00 93.12 96 ILE A C 1
ATOM 700 O O . ILE A 1 96 ? -10.197 -7.315 9.990 1.00 93.12 96 ILE A O 1
ATOM 704 N N . ALA A 1 97 ? -11.920 -6.532 8.820 1.00 91.44 97 ALA A N 1
ATOM 705 C CA . ALA A 1 97 ? -11.479 -7.140 7.572 1.00 91.44 97 ALA A CA 1
ATOM 706 C C . ALA A 1 97 ? -10.609 -6.163 6.773 1.00 91.44 97 ALA A C 1
ATOM 708 O O . ALA A 1 97 ? -11.030 -5.041 6.482 1.00 91.44 97 ALA A O 1
ATOM 709 N N . LEU A 1 98 ? -9.408 -6.600 6.396 1.00 89.94 98 LEU A N 1
ATOM 710 C CA . LEU A 1 98 ? -8.479 -5.835 5.563 1.00 89.94 98 LEU A CA 1
ATOM 711 C C . LEU A 1 98 ? -8.227 -6.553 4.229 1.00 89.94 98 LEU A C 1
ATOM 713 O O . LEU A 1 98 ? -8.241 -7.788 4.185 1.00 89.94 98 LEU A O 1
ATOM 717 N N . PRO A 1 99 ? -7.951 -5.812 3.141 1.00 86.31 99 PRO A N 1
ATOM 718 C CA . PRO A 1 99 ? -7.685 -6.417 1.844 1.00 86.31 99 PRO A CA 1
ATOM 719 C C . PRO A 1 99 ? -6.484 -7.362 1.911 1.00 86.31 99 PRO A C 1
ATOM 721 O O . PRO A 1 99 ? -5.416 -7.000 2.410 1.00 86.31 99 PRO A O 1
ATOM 724 N N . ARG A 1 100 ? -6.644 -8.569 1.360 1.00 83.94 100 ARG A N 1
ATOM 725 C CA . ARG A 1 100 ? -5.652 -9.659 1.263 1.00 83.94 100 ARG A CA 1
ATOM 726 C C . ARG A 1 100 ? -5.232 -10.275 2.599 1.00 83.94 100 ARG A C 1
ATOM 728 O O . ARG A 1 100 ? -4.468 -11.237 2.598 1.00 83.94 100 ARG A O 1
ATOM 735 N N . VAL A 1 101 ? -5.734 -9.721 3.697 1.00 86.88 101 VAL A N 1
ATOM 736 C CA . VAL A 1 101 ? -5.573 -10.191 5.074 1.00 86.88 101 VAL A CA 1
ATOM 737 C C . VAL A 1 101 ? -6.811 -11.001 5.472 1.00 86.88 101 VAL A C 1
ATOM 739 O O . VAL A 1 101 ? -6.708 -12.074 6.054 1.00 86.88 101 VAL A O 1
ATOM 742 N N . GLY A 1 102 ? -7.999 -10.527 5.097 1.00 87.38 102 GLY A N 1
ATOM 743 C CA . GLY A 1 102 ? -9.256 -11.077 5.590 1.00 87.38 102 GLY A CA 1
ATOM 744 C C . GLY A 1 102 ? -9.586 -10.537 6.980 1.00 87.38 102 GLY A C 1
ATOM 745 O O . GLY A 1 102 ? -9.119 -9.462 7.362 1.00 87.38 102 GLY A O 1
ATOM 746 N N . LEU A 1 103 ? -10.434 -11.262 7.711 1.00 90.62 103 LEU A N 1
ATOM 747 C CA . LEU A 1 103 ? -10.925 -10.855 9.025 1.00 90.62 103 LEU A CA 1
ATOM 748 C C . LEU A 1 103 ? -9.831 -10.990 10.095 1.00 90.62 103 LEU A C 1
ATOM 750 O O . LEU A 1 103 ? -9.325 -12.083 10.342 1.00 90.62 103 LEU A O 1
ATOM 754 N N . LEU A 1 104 ? -9.518 -9.878 10.755 1.00 92.00 104 LEU A N 1
ATOM 755 C CA . LEU A 1 104 ? -8.723 -9.789 11.975 1.00 92.00 104 LEU A CA 1
ATOM 756 C C . LEU A 1 104 ? -9.674 -9.690 13.172 1.00 92.00 104 LEU A C 1
ATOM 758 O O . LEU A 1 104 ? -10.294 -8.638 13.362 1.00 92.00 104 LEU A O 1
ATOM 762 N N . PRO A 1 105 ? -9.823 -10.750 13.978 1.00 93.69 105 PRO A N 1
ATOM 763 C CA . PRO A 1 105 ? -10.632 -10.702 15.185 1.00 93.69 105 PRO A CA 1
ATOM 764 C C . PRO A 1 105 ? -10.139 -9.633 16.161 1.00 93.69 105 PRO A C 1
ATOM 766 O O . PRO A 1 105 ? -8.936 -9.457 16.342 1.00 93.69 105 PRO A O 1
ATOM 769 N N . TRP A 1 106 ? -11.058 -8.977 16.869 1.00 94.56 106 TRP A N 1
ATOM 770 C CA . TRP A 1 106 ? -10.703 -7.903 17.806 1.00 94.56 106 TRP A CA 1
ATOM 771 C C . TRP A 1 106 ? -9.714 -8.316 18.902 1.00 94.56 106 TRP A C 1
ATOM 773 O O . TRP A 1 106 ? -8.894 -7.502 19.307 1.00 94.56 106 TRP A O 1
ATOM 783 N N . HIS A 1 107 ? -9.751 -9.573 19.352 1.00 94.19 107 HIS A N 1
ATOM 784 C CA . HIS A 1 107 ? -8.826 -10.078 20.373 1.00 94.19 107 HIS A CA 1
ATOM 785 C C . HIS A 1 107 ? -7.372 -10.186 19.886 1.00 94.19 107 HIS A C 1
ATOM 787 O O . HIS A 1 107 ? -6.462 -10.311 20.700 1.00 94.19 107 HIS A O 1
ATOM 793 N N . GLU A 1 108 ? -7.143 -10.151 18.573 1.00 94.50 108 GLU A N 1
ATOM 794 C CA . GLU A 1 108 ? -5.802 -10.131 17.993 1.00 94.50 108 GLU A CA 1
ATOM 795 C C . GLU A 1 108 ? -5.293 -8.712 17.742 1.00 94.50 108 GLU A C 1
ATOM 797 O O . GLU A 1 108 ? -4.103 -8.541 17.486 1.00 94.50 108 GLU A O 1
ATOM 802 N N . VAL A 1 109 ? -6.165 -7.701 17.797 1.00 94.56 109 VAL A N 1
ATOM 803 C CA . VAL A 1 109 ? -5.824 -6.300 17.534 1.00 94.56 109 VAL A CA 1
ATOM 804 C C . VAL A 1 109 ? -5.276 -5.667 18.810 1.00 94.56 109 VAL A C 1
ATOM 806 O O . VAL A 1 109 ? -5.931 -5.657 19.847 1.00 94.56 109 VAL A O 1
ATOM 809 N N . THR A 1 110 ? -4.070 -5.109 18.735 1.00 94.19 110 THR A N 1
ATOM 810 C CA . THR A 1 110 ? -3.384 -4.500 19.887 1.0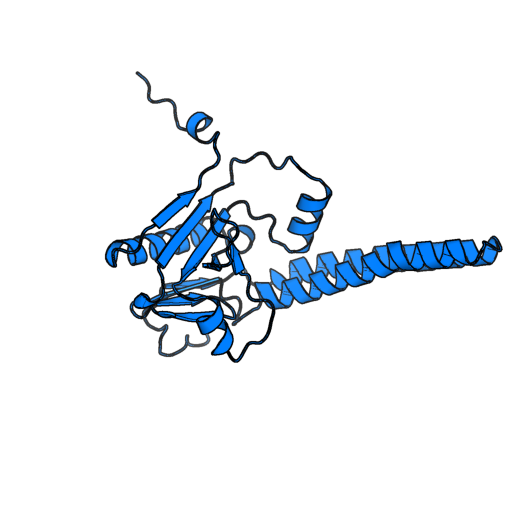0 94.19 110 THR A CA 1
ATOM 811 C C . THR A 1 110 ? -3.501 -2.987 19.914 1.00 94.19 110 THR A C 1
ATOM 813 O O . THR A 1 110 ? -3.504 -2.393 20.986 1.00 94.19 110 THR A O 1
ATOM 816 N N . SER A 1 111 ? -3.563 -2.342 18.750 1.00 93.75 111 SER A N 1
ATOM 817 C CA . SER A 1 111 ? -3.810 -0.904 18.642 1.00 93.75 111 SER A CA 1
ATOM 818 C C . SER A 1 111 ? -4.203 -0.513 17.225 1.00 93.75 111 SER A C 1
ATOM 820 O O . SER A 1 111 ? -3.819 -1.168 16.252 1.00 93.75 111 SER A O 1
ATOM 822 N N . VAL A 1 112 ? -4.911 0.604 17.113 1.00 93.69 112 VAL A N 1
ATOM 823 C CA . VAL A 1 112 ? -5.196 1.272 15.842 1.00 93.69 112 VAL A CA 1
ATOM 824 C C . VAL A 1 112 ? -4.436 2.593 15.819 1.00 93.69 112 VAL A C 1
ATOM 826 O O . VAL A 1 112 ? -4.553 3.398 16.740 1.00 93.69 112 VAL A O 1
ATOM 829 N N . LYS A 1 113 ? -3.637 2.820 14.776 1.00 92.25 113 LYS A N 1
ATOM 830 C CA . LYS A 1 113 ? -2.894 4.069 14.583 1.00 92.25 113 LYS A CA 1
ATOM 831 C C . LYS A 1 113 ? -3.406 4.792 13.353 1.00 92.25 113 LYS A C 1
ATOM 833 O O . LYS A 1 113 ? -3.307 4.271 12.247 1.00 92.25 113 LYS A O 1
ATOM 838 N N . VAL A 1 114 ? -3.943 5.987 13.541 1.00 90.88 114 VAL A N 1
ATOM 839 C CA . VAL A 1 114 ? -4.381 6.861 12.455 1.00 90.88 114 VAL A CA 1
ATOM 840 C C . VAL A 1 114 ? -3.260 7.849 12.183 1.00 90.88 114 VAL A C 1
ATOM 842 O O . VAL A 1 114 ? -2.961 8.678 13.032 1.00 90.88 114 VAL A O 1
ATOM 845 N N . HIS A 1 115 ? -2.641 7.764 11.014 1.00 86.75 115 HIS A N 1
ATOM 846 C CA . HIS A 1 115 ? -1.674 8.752 10.561 1.00 86.75 115 HIS A CA 1
ATOM 847 C C . HIS A 1 115 ? -2.408 9.791 9.729 1.00 86.75 115 HIS A C 1
ATOM 849 O O . HIS A 1 115 ? -2.970 9.461 8.683 1.00 86.75 115 HIS A O 1
ATOM 855 N N . ASP A 1 116 ? -2.386 11.039 10.181 1.00 83.94 116 ASP A N 1
ATOM 856 C CA . ASP A 1 116 ? -2.836 12.189 9.413 1.00 83.94 116 ASP A CA 1
ATOM 857 C C . ASP A 1 116 ? -1.646 13.105 9.153 1.00 83.94 116 ASP A C 1
ATOM 859 O O . ASP A 1 116 ? -1.317 13.981 9.937 1.00 83.94 116 ASP A O 1
ATOM 863 N N . HIS A 1 117 ? -0.975 12.908 8.025 1.00 75.88 117 HIS A N 1
ATOM 864 C CA . HIS A 1 117 ? 0.119 13.766 7.587 1.00 75.88 117 HIS A CA 1
ATOM 865 C C . HIS A 1 117 ? -0.316 14.826 6.574 1.00 75.88 117 HIS A C 1
ATOM 867 O O . HIS A 1 117 ? 0.525 15.313 5.816 1.00 75.88 117 HIS A O 1
ATOM 873 N N . SER A 1 118 ? -1.614 15.149 6.483 1.00 71.12 118 SER A N 1
ATOM 874 C CA . SER A 1 118 ? -2.158 16.070 5.464 1.00 71.12 118 SER A CA 1
ATOM 875 C C . SER A 1 118 ? -1.483 17.444 5.474 1.00 71.12 118 SER A C 1
ATOM 877 O O . SER A 1 118 ? -1.328 18.070 4.426 1.00 71.12 118 SER A O 1
ATOM 879 N N . LEU A 1 119 ? -1.006 17.867 6.647 1.00 64.94 119 LEU A N 1
ATOM 880 C CA . LEU A 1 119 ? -0.327 19.142 6.878 1.00 64.94 119 LEU A CA 1
ATOM 881 C C . LEU A 1 119 ? 1.208 19.054 6.799 1.00 64.94 119 LEU A C 1
ATOM 883 O O . LEU A 1 119 ? 1.896 20.064 6.972 1.00 64.94 119 LEU A O 1
ATOM 887 N N . THR A 1 120 ? 1.774 17.868 6.558 1.00 64.44 120 THR A N 1
ATOM 888 C CA . THR A 1 120 ? 3.223 17.702 6.406 1.00 64.44 120 THR A CA 1
ATOM 889 C C . THR A 1 120 ? 3.649 18.237 5.036 1.00 64.44 120 THR A C 1
ATOM 891 O O . THR A 1 120 ? 3.133 17.773 4.014 1.00 64.44 120 THR A O 1
ATOM 894 N N . PRO A 1 121 ? 4.606 19.187 4.962 1.00 58.19 121 PRO A N 1
ATOM 895 C CA . PRO A 1 121 ? 5.151 19.625 3.684 1.00 58.19 121 PRO A CA 1
ATOM 896 C C . PRO A 1 121 ? 5.675 18.411 2.915 1.00 58.19 121 PRO A C 1
ATOM 898 O O . PRO A 1 121 ? 6.455 17.629 3.458 1.00 58.19 121 PRO A O 1
ATOM 901 N N . ARG A 1 122 ? 5.281 18.262 1.644 1.00 59.03 122 ARG A N 1
ATOM 902 C CA . ARG A 1 122 ? 5.727 17.180 0.738 1.00 59.03 122 ARG A CA 1
ATOM 903 C C . ARG A 1 122 ? 7.189 17.337 0.299 1.00 59.03 122 ARG A C 1
ATOM 905 O O . ARG A 1 122 ? 7.541 17.122 -0.857 1.00 59.03 122 ARG A O 1
ATOM 912 N N . ALA A 1 123 ? 8.041 17.783 1.202 1.00 51.06 123 ALA A N 1
ATOM 913 C CA . ALA A 1 123 ? 9.457 17.950 0.989 1.00 51.06 123 ALA A CA 1
ATOM 914 C C . ALA A 1 123 ? 10.132 16.842 1.779 1.00 51.06 123 ALA A C 1
ATOM 916 O O . ALA A 1 123 ? 9.945 16.804 2.980 1.00 51.06 123 ALA A O 1
ATOM 917 N N . PHE A 1 124 ? 10.856 15.941 1.115 1.00 48.31 124 PHE A N 1
ATOM 918 C CA . PHE A 1 124 ? 12.172 15.497 1.599 1.00 48.31 124 PHE A CA 1
ATOM 919 C C . PHE A 1 124 ? 12.912 14.609 0.585 1.00 48.31 124 PHE A C 1
ATOM 921 O O . PHE A 1 124 ? 14.129 14.493 0.677 1.00 48.31 124 PHE A O 1
ATOM 928 N N . SER A 1 125 ? 12.255 14.058 -0.446 1.00 55.12 125 SER A N 1
ATOM 929 C CA . SER A 1 125 ? 12.972 13.401 -1.551 1.00 55.12 125 SER A CA 1
ATOM 930 C C . SER A 1 125 ? 12.126 13.280 -2.817 1.00 55.12 125 SER A C 1
ATOM 932 O O . SER A 1 125 ? 11.064 12.664 -2.799 1.00 55.12 125 SER A O 1
ATOM 934 N N . LEU A 1 126 ? 12.639 13.803 -3.938 1.00 61.88 126 LEU A N 1
ATOM 935 C CA . LEU A 1 126 ? 12.026 13.650 -5.262 1.00 61.88 126 LEU A CA 1
ATOM 936 C C . LEU A 1 126 ? 11.851 12.167 -5.628 1.00 61.88 126 LEU A C 1
ATOM 938 O O . LEU A 1 126 ? 10.832 11.789 -6.194 1.00 61.88 126 LEU A O 1
ATOM 942 N N . ALA A 1 127 ? 12.801 11.312 -5.235 1.00 63.50 127 ALA A N 1
ATOM 943 C CA . ALA A 1 127 ? 12.705 9.874 -5.454 1.00 63.50 127 ALA A CA 1
ATOM 944 C C . ALA A 1 127 ? 11.568 9.242 -4.637 1.00 63.50 127 ALA A C 1
ATOM 946 O O . ALA A 1 127 ? 10.809 8.442 -5.175 1.00 63.50 127 ALA A O 1
ATOM 947 N N . VAL A 1 128 ? 11.404 9.622 -3.364 1.00 64.38 128 VAL A N 1
ATOM 948 C CA . VAL A 1 128 ? 10.332 9.086 -2.505 1.00 64.38 128 VAL A CA 1
ATOM 949 C C . VAL A 1 128 ? 8.961 9.543 -2.997 1.00 64.38 128 VAL A C 1
ATOM 951 O O . VAL A 1 128 ? 8.069 8.710 -3.120 1.00 64.38 128 VAL A O 1
ATOM 954 N N . SER A 1 129 ? 8.805 10.820 -3.355 1.00 67.94 129 SER A N 1
ATOM 955 C CA . SER A 1 129 ? 7.541 11.346 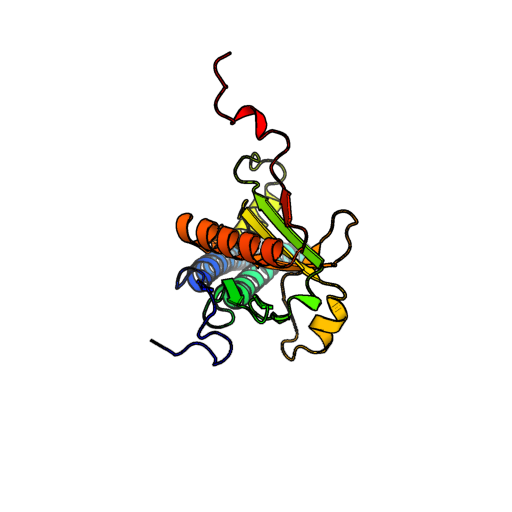-3.884 1.00 67.94 129 SER A CA 1
ATOM 956 C C . SER A 1 129 ? 7.163 10.695 -5.215 1.00 67.94 129 SER A C 1
ATOM 958 O O . SER A 1 129 ? 6.015 10.300 -5.403 1.00 67.94 129 SER A O 1
ATOM 960 N N . VAL A 1 130 ? 8.128 10.506 -6.123 1.00 71.50 130 VAL A N 1
ATOM 961 C CA . VAL A 1 130 ? 7.888 9.805 -7.394 1.00 71.50 130 VAL A CA 1
ATOM 962 C C . VAL A 1 130 ? 7.502 8.349 -7.140 1.00 71.50 130 VAL A C 1
ATOM 964 O O . VAL A 1 130 ? 6.508 7.882 -7.687 1.00 71.50 130 VAL A O 1
ATOM 967 N N . LEU A 1 131 ? 8.226 7.628 -6.281 1.00 71.25 131 LEU A N 1
ATOM 968 C CA . LEU A 1 131 ? 7.901 6.236 -5.958 1.00 71.25 131 LEU A CA 1
ATOM 969 C C . LEU A 1 131 ? 6.518 6.106 -5.308 1.00 71.25 131 LEU A C 1
ATOM 971 O O . LEU A 1 131 ? 5.738 5.242 -5.711 1.00 71.25 131 LEU A O 1
ATOM 975 N N . ALA A 1 132 ? 6.188 6.985 -4.361 1.00 71.62 132 ALA A N 1
ATOM 976 C CA . ALA A 1 132 ? 4.883 7.014 -3.714 1.00 71.62 132 ALA A CA 1
ATOM 977 C C . ALA A 1 132 ? 3.764 7.303 -4.725 1.00 71.62 132 ALA A C 1
ATOM 979 O O . ALA A 1 132 ? 2.740 6.620 -4.734 1.00 71.62 132 ALA A O 1
ATOM 980 N N . GLN A 1 133 ? 3.982 8.238 -5.651 1.00 73.25 133 GLN A N 1
ATOM 981 C CA . GLN A 1 133 ? 3.027 8.550 -6.710 1.00 73.25 133 GLN A CA 1
ATOM 982 C C . GLN A 1 133 ? 2.829 7.378 -7.684 1.00 73.25 133 GLN A C 1
ATOM 984 O O . GLN A 1 133 ? 1.693 7.076 -8.055 1.00 73.25 133 GLN A O 1
ATOM 989 N N . LEU A 1 134 ? 3.904 6.679 -8.065 1.00 72.12 134 LEU A N 1
ATOM 990 C CA . LEU A 1 134 ? 3.833 5.496 -8.933 1.00 72.12 134 LEU A CA 1
ATOM 991 C C . LEU A 1 134 ? 3.111 4.326 -8.251 1.00 72.12 134 LEU A C 1
ATOM 993 O O . LEU A 1 134 ? 2.402 3.564 -8.909 1.00 72.12 134 LEU A O 1
ATOM 997 N N . GLN A 1 135 ? 3.246 4.191 -6.933 1.00 69.81 135 GLN A N 1
ATOM 998 C CA . GLN A 1 135 ? 2.537 3.178 -6.148 1.00 69.81 135 GLN A CA 1
ATOM 999 C C . GLN A 1 135 ? 1.097 3.586 -5.783 1.00 69.81 135 GLN A C 1
ATOM 1001 O O . GLN A 1 135 ? 0.305 2.737 -5.362 1.00 69.81 135 GLN A O 1
ATOM 1006 N N . GLY A 1 136 ? 0.738 4.862 -5.963 1.00 65.81 136 GLY A N 1
ATOM 1007 C CA . GLY A 1 136 ? -0.522 5.435 -5.484 1.00 65.81 136 GLY A CA 1
ATOM 1008 C C . GLY A 1 136 ? -0.595 5.540 -3.957 1.00 65.81 136 GLY A C 1
ATOM 1009 O O . GLY A 1 136 ? -1.686 5.548 -3.402 1.00 65.81 136 GLY A O 1
ATOM 1010 N N . THR A 1 137 ? 0.558 5.567 -3.288 1.00 68.38 137 THR A N 1
ATOM 1011 C CA . THR A 1 137 ? 0.739 5.615 -1.828 1.00 68.38 137 THR A CA 1
ATOM 1012 C C . THR A 1 137 ? 1.277 6.965 -1.357 1.00 68.38 137 THR A C 1
ATOM 1014 O O . THR A 1 137 ? 1.851 7.061 -0.280 1.00 68.38 137 THR A O 1
ATOM 1017 N N . ASP A 1 138 ? 1.096 8.009 -2.158 1.00 65.81 138 ASP A N 1
ATOM 1018 C CA . ASP A 1 138 ? 1.345 9.418 -1.814 1.00 65.81 138 ASP A CA 1
ATOM 1019 C C . ASP A 1 138 ? 0.289 9.974 -0.828 1.00 65.81 138 ASP A C 1
ATOM 1021 O O . ASP A 1 138 ? 0.168 11.180 -0.626 1.00 65.81 138 ASP A O 1
ATOM 1025 N N . SER A 1 139 ? -0.523 9.094 -0.226 1.00 66.00 139 SER A N 1
ATOM 1026 C CA . SER A 1 139 ? -1.512 9.464 0.772 1.00 66.00 139 SER A CA 1
ATOM 1027 C C . SER A 1 139 ? -0.789 9.897 2.026 1.00 66.00 139 SER A C 1
ATOM 1029 O O . SER A 1 139 ? -0.108 9.110 2.683 1.00 66.00 139 SER A O 1
ATOM 1031 N N . THR A 1 140 ? -1.018 11.142 2.395 1.00 72.00 140 THR A N 1
ATOM 1032 C CA . THR A 1 140 ? -0.634 11.665 3.692 1.00 72.00 140 THR A CA 1
ATOM 1033 C C . THR A 1 140 ? -1.456 11.051 4.823 1.00 72.00 140 THR A C 1
ATOM 1035 O O . THR A 1 140 ? -1.022 11.091 5.963 1.00 72.00 140 THR A O 1
ATOM 1038 N N . MET A 1 141 ? -2.615 10.457 4.525 1.00 82.75 141 MET A N 1
ATOM 1039 C CA . MET A 1 141 ? -3.482 9.849 5.533 1.00 82.75 141 MET A CA 1
ATOM 1040 C C . MET A 1 141 ? -3.607 8.341 5.334 1.00 82.75 141 MET A C 1
ATOM 1042 O O . MET A 1 141 ? -3.935 7.883 4.231 1.00 82.75 141 MET A O 1
ATOM 1046 N N . TYR A 1 142 ? -3.359 7.565 6.384 1.00 87.50 142 TYR A N 1
ATOM 1047 C CA . TYR A 1 142 ? -3.579 6.120 6.389 1.00 87.50 142 TYR A CA 1
ATOM 1048 C C . TYR A 1 142 ? -3.770 5.585 7.808 1.00 87.50 142 TYR A C 1
ATOM 1050 O O . TYR A 1 142 ? -3.404 6.236 8.781 1.00 87.50 142 TYR A O 1
ATOM 1058 N N . VAL A 1 143 ? -4.331 4.384 7.926 1.00 90.12 143 VAL A N 1
ATOM 1059 C CA . VAL A 1 143 ? -4.527 3.710 9.213 1.00 90.12 143 VAL A CA 1
ATOM 1060 C C . VAL A 1 143 ? -3.704 2.433 9.263 1.00 90.12 143 VAL A C 1
ATOM 1062 O O . VAL A 1 143 ? -3.792 1.606 8.358 1.00 90.12 143 VAL A O 1
ATOM 1065 N N . ASP A 1 144 ? -2.941 2.254 10.333 1.00 92.56 144 ASP A N 1
ATOM 1066 C CA . ASP A 1 144 ? -2.211 1.031 10.644 1.00 92.56 144 ASP A CA 1
ATOM 1067 C C . ASP A 1 144 ? -2.955 0.263 11.753 1.00 92.56 144 ASP A C 1
ATOM 1069 O O . ASP A 1 144 ? -3.314 0.820 12.792 1.00 92.56 144 ASP A O 1
ATOM 1073 N N . VAL A 1 145 ? -3.193 -1.031 11.530 1.00 93.00 145 VAL A N 1
ATOM 1074 C CA . VAL A 1 145 ? -3.822 -1.940 12.500 1.00 93.00 145 VAL A CA 1
ATOM 1075 C C . VAL A 1 145 ? -2.739 -2.865 13.034 1.00 93.00 145 VAL A C 1
ATOM 1077 O O . VAL A 1 145 ? -2.243 -3.735 12.312 1.00 93.00 145 VAL A O 1
ATOM 1080 N N . ASN A 1 146 ? -2.343 -2.655 14.288 1.00 93.12 146 ASN A N 1
ATOM 1081 C CA . ASN A 1 146 ? -1.363 -3.497 14.963 1.00 93.12 146 ASN A CA 1
ATOM 1082 C C . ASN A 1 146 ? -2.049 -4.701 15.585 1.00 93.12 146 ASN A C 1
ATOM 1084 O O . ASN A 1 146 ? -3.177 -4.619 16.071 1.00 93.12 146 ASN A O 1
ATOM 1088 N N . VAL A 1 147 ? -1.339 -5.816 15.577 1.00 93.69 147 VAL A N 1
ATOM 1089 C CA . VAL A 1 147 ? -1.836 -7.112 16.020 1.00 93.69 147 VAL A CA 1
ATOM 1090 C C . VAL A 1 147 ? -0.813 -7.784 16.928 1.00 93.69 147 VAL A C 1
ATOM 1092 O O . VAL A 1 147 ? 0.346 -7.371 16.974 1.00 93.69 147 VAL A O 1
ATOM 1095 N N . VAL A 1 148 ? -1.241 -8.802 17.672 1.00 91.94 148 VAL A N 1
ATOM 1096 C CA . VAL A 1 148 ? -0.381 -9.513 18.632 1.00 91.94 148 VAL A CA 1
ATOM 1097 C C . VAL A 1 148 ? 0.787 -10.200 17.921 1.00 91.94 148 VAL A C 1
ATOM 1099 O O . VAL A 1 148 ? 1.933 -10.048 18.336 1.00 91.94 148 VAL A O 1
ATOM 1102 N N . ASP A 1 149 ? 0.504 -10.918 16.833 1.00 90.44 149 ASP A N 1
ATOM 1103 C CA . ASP A 1 149 ? 1.509 -11.661 16.070 1.00 90.44 149 ASP A CA 1
ATOM 1104 C C . ASP A 1 149 ? 1.202 -11.616 14.571 1.00 90.44 149 ASP A C 1
ATOM 1106 O O . ASP A 1 149 ? 0.551 -12.488 14.002 1.00 90.44 149 ASP A O 1
ATOM 1110 N N . SER A 1 150 ? 1.677 -10.570 13.902 1.00 88.94 150 SER A N 1
ATOM 1111 C CA . SER A 1 150 ? 1.404 -10.386 12.472 1.00 88.94 150 SER A CA 1
ATOM 1112 C C . SER A 1 150 ? 1.980 -11.488 11.571 1.00 88.94 150 SER A C 1
ATOM 1114 O O . SER A 1 150 ? 1.485 -11.664 10.456 1.00 88.94 150 SER A O 1
ATOM 1116 N N . ASP A 1 151 ? 2.976 -12.254 12.027 1.00 88.12 151 ASP A N 1
ATOM 1117 C CA . ASP A 1 151 ? 3.564 -13.345 11.246 1.00 88.12 151 ASP A CA 1
ATOM 1118 C C . ASP A 1 151 ? 2.746 -14.630 11.376 1.00 88.12 151 ASP A C 1
ATOM 1120 O O . ASP A 1 151 ? 2.498 -15.290 10.365 1.00 88.12 151 ASP A O 1
ATOM 1124 N N . ALA A 1 152 ? 2.226 -14.935 12.568 1.00 88.12 152 ALA A N 1
ATOM 1125 C CA . ALA A 1 152 ? 1.244 -16.004 12.751 1.00 88.12 152 ALA A CA 1
ATOM 1126 C C . ALA A 1 152 ? -0.051 -15.734 11.968 1.00 88.12 152 ALA A C 1
ATOM 1128 O O . ALA A 1 152 ? -0.651 -16.655 11.412 1.00 88.12 152 ALA A O 1
ATOM 1129 N N . ILE A 1 153 ? -0.471 -14.468 11.879 1.00 87.44 153 ILE A N 1
ATOM 1130 C CA . ILE A 1 153 ? -1.645 -14.095 11.086 1.00 87.44 153 ILE A CA 1
ATOM 1131 C C . ILE A 1 153 ? -1.365 -14.252 9.581 1.00 87.44 153 ILE A C 1
ATOM 1133 O O . ILE A 1 153 ? -2.223 -14.753 8.859 1.00 87.44 153 ILE A O 1
ATOM 1137 N N . LEU A 1 154 ? -0.165 -13.917 9.094 1.00 85.12 154 LEU A N 1
ATOM 1138 C CA . LEU A 1 154 ? 0.196 -14.175 7.695 1.00 85.12 154 LEU A CA 1
ATOM 1139 C C . LEU A 1 154 ? 0.359 -15.665 7.371 1.00 85.12 154 LEU A C 1
ATOM 1141 O O . LEU A 1 154 ? -0.005 -16.082 6.276 1.00 85.12 154 LEU A O 1
ATOM 1145 N N . SER A 1 155 ? 0.921 -16.467 8.279 1.00 84.38 155 SER A N 1
ATOM 1146 C CA . SER A 1 155 ? 1.238 -17.877 8.004 1.00 84.38 155 SER A CA 1
ATOM 1147 C C . SER A 1 155 ? -0.007 -18.742 7.798 1.00 84.38 155 SER A C 1
ATOM 1149 O O . SER A 1 155 ? 0.035 -19.718 7.052 1.00 84.38 155 SER A O 1
ATOM 1151 N N . ARG A 1 156 ? -1.130 -18.352 8.408 1.00 83.31 156 ARG A N 1
ATOM 1152 C CA . ARG A 1 156 ? -2.442 -18.987 8.222 1.00 83.31 156 ARG A CA 1
ATOM 1153 C C . ARG A 1 156 ? -3.250 -18.416 7.051 1.00 83.31 156 ARG A C 1
ATOM 1155 O O . ARG A 1 156 ? -4.307 -18.955 6.733 1.00 83.31 156 ARG A O 1
ATOM 1162 N N . MET A 1 157 ? -2.786 -17.346 6.401 1.00 76.44 157 MET A N 1
ATOM 1163 C CA . MET A 1 157 ? -3.428 -16.826 5.192 1.00 76.44 157 MET A CA 1
ATOM 1164 C C . MET A 1 157 ? -2.976 -17.612 3.967 1.00 76.44 157 MET A C 1
ATOM 1166 O O . MET A 1 157 ? -1.785 -17.771 3.705 1.00 76.44 157 MET A O 1
ATOM 1170 N N . SER A 1 158 ? -3.938 -18.036 3.150 1.00 57.78 158 SER A N 1
ATOM 1171 C CA . SER A 1 158 ? -3.666 -18.665 1.853 1.00 57.78 158 SER A CA 1
ATOM 1172 C C . SER A 1 158 ? -3.075 -17.681 0.829 1.00 57.78 158 SER A C 1
ATOM 1174 O O . SER A 1 158 ? -2.462 -18.094 -0.158 1.00 57.78 158 SER A O 1
ATOM 1176 N N . THR A 1 159 ? -3.218 -16.372 1.061 1.00 59.91 159 THR A N 1
ATOM 1177 C CA . THR A 1 159 ? -2.763 -15.312 0.156 1.00 59.91 159 THR A CA 1
ATOM 1178 C C . THR A 1 159 ? -1.276 -15.003 0.346 1.00 59.91 159 THR A C 1
ATOM 1180 O O . THR A 1 159 ? -0.884 -14.068 1.043 1.00 59.91 159 THR A O 1
ATOM 1183 N N . GLN A 1 160 ? -0.411 -15.765 -0.325 1.00 52.69 160 GLN A N 1
ATOM 1184 C CA . GLN A 1 160 ? 1.028 -15.506 -0.310 1.00 52.69 160 GLN A CA 1
ATOM 1185 C C . GLN A 1 160 ? 1.390 -14.280 -1.169 1.00 52.69 160 GLN A C 1
ATOM 1187 O O . GLN A 1 160 ? 1.473 -14.331 -2.397 1.00 52.69 160 GLN A O 1
ATOM 1192 N N . GLY A 1 161 ? 1.639 -13.152 -0.501 1.00 56.78 161 GLY A N 1
ATOM 1193 C CA . GLY A 1 161 ? 2.507 -12.084 -1.003 1.00 56.78 161 GLY A CA 1
ATOM 1194 C C . GLY A 1 161 ? 1.869 -10.700 -1.090 1.00 56.78 161 GLY A C 1
ATOM 1195 O O . GLY A 1 161 ? 0.772 -10.533 -1.601 1.00 56.78 161 GLY A O 1
ATOM 1196 N N . GLY A 1 162 ? 2.603 -9.664 -0.681 1.00 66.06 162 GLY A N 1
ATOM 1197 C CA . GLY A 1 162 ? 2.269 -8.259 -0.957 1.00 66.06 162 GLY A CA 1
ATOM 1198 C C . GLY A 1 162 ? 1.164 -7.644 -0.093 1.00 66.06 162 GLY A C 1
ATOM 1199 O O . GLY A 1 162 ? 0.536 -6.682 -0.537 1.00 66.06 162 GLY A O 1
ATOM 1200 N N . VAL A 1 163 ? 0.913 -8.189 1.098 1.00 76.38 163 VAL A N 1
ATOM 1201 C CA . VAL A 1 163 ? 0.129 -7.505 2.134 1.00 76.38 163 VAL A CA 1
ATOM 1202 C C . VAL A 1 163 ? 0.962 -6.331 2.670 1.00 76.38 163 VAL A C 1
ATOM 1204 O O . VAL A 1 163 ? 2.091 -6.552 3.114 1.00 76.38 163 VAL A O 1
ATOM 1207 N N . PRO A 1 164 ? 0.458 -5.087 2.633 1.00 78.50 164 PRO A N 1
ATOM 1208 C CA . PRO A 1 164 ? 1.153 -3.952 3.228 1.00 78.50 164 PRO A CA 1
ATOM 1209 C C . PRO A 1 164 ? 1.302 -4.132 4.744 1.00 78.50 164 PRO A C 1
ATOM 1211 O O . PRO A 1 164 ? 0.308 -4.248 5.459 1.00 78.50 164 PRO A O 1
ATOM 1214 N N . ARG A 1 165 ? 2.539 -4.136 5.245 1.00 82.88 165 ARG A N 1
ATOM 1215 C CA . ARG A 1 165 ? 2.827 -4.267 6.680 1.00 82.88 165 ARG A CA 1
ATOM 1216 C C . ARG A 1 165 ? 2.946 -2.894 7.340 1.00 82.88 165 ARG A C 1
ATOM 1218 O O . ARG A 1 165 ? 3.516 -1.968 6.758 1.00 82.88 165 ARG A O 1
ATOM 1225 N N . ALA A 1 166 ? 2.391 -2.779 8.540 1.00 81.19 166 ALA A N 1
ATOM 1226 C CA . ALA A 1 166 ? 2.595 -1.641 9.424 1.00 81.19 166 ALA A CA 1
ATOM 1227 C C . ALA A 1 166 ? 3.926 -1.801 10.165 1.00 81.19 166 ALA A C 1
ATOM 1229 O O . ALA A 1 166 ? 4.321 -2.921 10.502 1.00 81.19 166 ALA A O 1
ATOM 1230 N N . ILE A 1 167 ? 4.606 -0.682 10.394 1.00 78.50 167 ILE A N 1
ATOM 1231 C CA . ILE A 1 167 ? 5.867 -0.615 11.133 1.00 78.50 167 ILE A CA 1
ATOM 1232 C C . ILE A 1 167 ? 5.591 0.193 12.401 1.00 78.50 167 ILE A C 1
ATOM 1234 O O . ILE A 1 167 ? 5.037 1.289 12.316 1.00 78.50 167 ILE A O 1
ATOM 1238 N N . ASP A 1 168 ? 5.947 -0.336 13.570 1.00 74.81 168 ASP A N 1
ATOM 1239 C CA . ASP A 1 168 ? 5.833 0.411 14.820 1.00 74.81 168 ASP A CA 1
ATOM 1240 C C . ASP A 1 168 ? 6.951 1.454 14.985 1.00 74.81 168 ASP A C 1
ATOM 1242 O O . ASP A 1 168 ? 7.874 1.587 14.183 1.00 74.81 168 ASP A O 1
ATOM 1246 N N . THR A 1 169 ? 6.894 2.197 16.086 1.00 70.94 169 THR A N 1
ATOM 1247 C CA . THR A 1 169 ? 7.901 3.204 16.446 1.00 70.94 169 THR A CA 1
ATOM 1248 C C . THR A 1 169 ? 9.292 2.617 16.712 1.00 70.94 169 THR A C 1
ATOM 1250 O O . THR A 1 169 ? 10.264 3.365 16.742 1.00 70.94 169 THR A O 1
ATOM 1253 N N . ASN A 1 170 ? 9.405 1.298 16.887 1.00 73.56 170 ASN A N 1
ATOM 1254 C CA . ASN A 1 170 ? 10.654 0.565 17.094 1.00 73.56 170 ASN A CA 1
ATOM 1255 C C . ASN A 1 170 ? 11.132 -0.151 15.819 1.00 73.56 170 ASN A C 1
ATOM 1257 O O . ASN A 1 170 ? 11.990 -1.030 15.901 1.00 73.56 170 ASN A O 1
ATOM 1261 N N . TYR A 1 171 ? 10.580 0.196 14.652 1.00 72.75 171 TYR A N 1
ATOM 1262 C CA . TYR A 1 171 ? 10.875 -0.431 13.362 1.00 72.75 171 TYR A CA 1
ATOM 1263 C C . TYR A 1 171 ? 10.516 -1.924 13.270 1.00 72.75 171 TYR A C 1
ATOM 1265 O O . TYR A 1 171 ? 11.007 -2.632 12.389 1.00 72.75 171 TYR A O 1
ATOM 1273 N N . LYS A 1 172 ? 9.638 -2.418 14.147 1.00 78.75 172 LYS A N 1
ATOM 1274 C CA . LYS A 1 172 ? 9.126 -3.789 14.097 1.00 78.75 172 LYS A CA 1
ATOM 1275 C C . LYS A 1 172 ? 7.880 -3.853 13.225 1.00 78.75 172 LYS A C 1
ATOM 1277 O O . LYS A 1 172 ? 7.035 -2.964 13.253 1.00 78.75 172 LYS A O 1
ATOM 1282 N N . LEU A 1 173 ? 7.746 -4.935 12.463 1.00 81.19 173 LEU A N 1
ATOM 1283 C CA . LEU A 1 173 ? 6.546 -5.206 11.675 1.00 81.19 173 LEU A CA 1
ATOM 1284 C C . LEU A 1 173 ? 5.462 -5.766 12.598 1.00 81.19 173 LEU A C 1
ATOM 1286 O O . LEU A 1 173 ? 5.399 -6.972 12.807 1.00 81.19 173 LEU A O 1
ATOM 1290 N N . THR A 1 174 ? 4.633 -4.896 13.165 1.00 84.19 174 THR A N 1
ATOM 1291 C CA . THR A 1 174 ? 3.654 -5.250 14.211 1.00 84.19 174 THR A CA 1
ATOM 1292 C C . THR A 1 174 ? 2.224 -5.365 13.703 1.00 84.19 174 THR A C 1
ATOM 1294 O O . THR A 1 174 ? 1.309 -5.590 14.488 1.00 84.19 174 THR A O 1
ATOM 1297 N N . GLY A 1 175 ? 1.989 -5.178 12.405 1.00 87.88 175 GLY A N 1
ATOM 12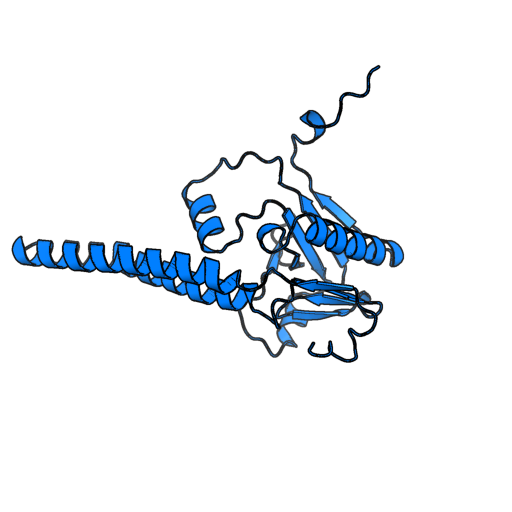98 C CA . GLY A 1 175 ? 0.628 -5.138 11.894 1.00 87.88 175 GLY A CA 1
ATOM 1299 C C . GLY A 1 175 ? 0.508 -4.987 10.395 1.00 87.88 175 GLY A C 1
ATOM 1300 O O . GLY A 1 175 ? 1.437 -5.260 9.627 1.00 87.88 175 GLY A O 1
ATOM 1301 N N . PHE A 1 176 ? -0.660 -4.512 9.990 1.00 89.62 176 P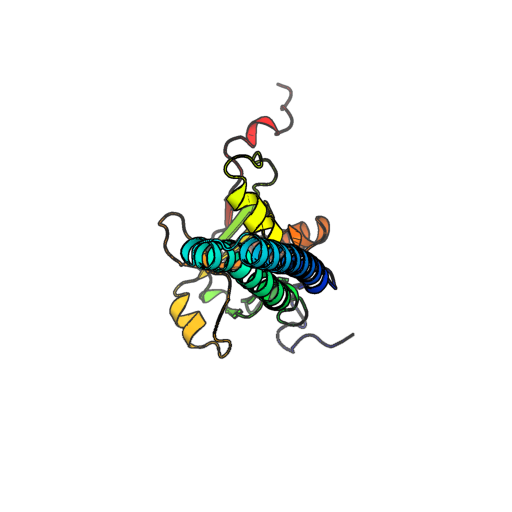HE A N 1
ATOM 1302 C CA . PHE A 1 176 ? -1.062 -4.370 8.601 1.00 89.62 176 PHE A CA 1
ATOM 1303 C C . PHE A 1 176 ? -1.493 -2.936 8.329 1.00 89.62 176 PHE A C 1
ATOM 1305 O O . PHE A 1 176 ? -2.173 -2.316 9.148 1.00 89.62 176 PHE A O 1
ATOM 1312 N N . LYS A 1 177 ? -1.111 -2.400 7.166 1.00 85.75 177 LYS A N 1
ATOM 1313 C CA . LYS A 1 177 ? -1.653 -1.110 6.735 1.00 85.75 177 LYS A CA 1
ATOM 1314 C C . LYS A 1 177 ? -3.069 -1.343 6.242 1.00 85.75 177 LYS A C 1
ATOM 1316 O O . LYS A 1 177 ? -3.270 -2.098 5.292 1.00 85.75 177 LYS A O 1
ATOM 1321 N N . GLY A 1 178 ? -4.021 -0.697 6.892 1.00 81.44 178 GLY A N 1
ATOM 1322 C CA . GLY A 1 178 ? -5.424 -0.742 6.534 1.00 81.44 178 GLY A CA 1
ATOM 1323 C C . GLY A 1 178 ? -5.766 0.328 5.508 1.00 81.44 178 GLY A C 1
ATOM 1324 O O . GLY A 1 178 ? -5.356 0.271 4.350 1.00 81.44 178 GLY A O 1
ATOM 1325 N N . VAL A 1 179 ? -6.553 1.297 5.950 1.00 83.06 179 VAL A N 1
ATOM 1326 C CA . VAL A 1 179 ? -7.246 2.298 5.141 1.00 83.06 179 VAL A CA 1
ATOM 1327 C C . VAL A 1 179 ? -6.270 3.331 4.562 1.00 83.06 179 VAL A C 1
ATOM 1329 O O . VAL A 1 179 ? -5.515 3.930 5.319 1.00 83.06 179 VAL A O 1
ATOM 1332 N N . TRP A 1 180 ? -6.304 3.597 3.248 1.00 84.19 180 TRP A N 1
ATOM 1333 C CA . TRP A 1 180 ? -5.528 4.677 2.603 1.00 84.19 180 TRP A CA 1
ATOM 1334 C C . TRP A 1 180 ? -6.434 5.805 2.102 1.00 84.19 180 TRP A C 1
ATOM 1336 O O . TRP A 1 180 ? -7.316 5.559 1.278 1.00 84.19 180 TRP A O 1
ATOM 1346 N N . GLY A 1 181 ? -6.169 7.048 2.516 1.00 78.50 181 GLY A N 1
ATOM 1347 C CA . GLY A 1 181 ? -6.933 8.230 2.091 1.00 78.50 181 GLY A CA 1
ATOM 1348 C C . GLY A 1 181 ? -6.960 8.432 0.573 1.00 78.50 181 GLY A C 1
ATOM 1349 O O . GLY A 1 181 ? -8.022 8.619 -0.002 1.00 78.50 181 GLY A O 1
ATOM 1350 N N . GLN A 1 182 ? -5.826 8.276 -0.114 1.00 72.56 182 GLN A N 1
ATOM 1351 C CA . GLN A 1 182 ? -5.701 8.481 -1.568 1.00 72.56 182 GLN A CA 1
ATOM 1352 C C . GLN A 1 182 ? -6.596 7.581 -2.440 1.00 72.56 182 GLN A C 1
ATOM 1354 O O . GLN A 1 182 ? -6.793 7.872 -3.624 1.00 72.56 182 GLN A O 1
ATOM 1359 N N . GLY A 1 183 ? -7.118 6.484 -1.888 1.00 62.06 183 GLY A N 1
ATOM 1360 C CA . GLY A 1 183 ? -8.030 5.591 -2.594 1.00 62.06 183 GLY A CA 1
ATOM 1361 C C . GLY A 1 183 ? -9.513 5.857 -2.331 1.00 62.06 183 GLY A C 1
ATOM 1362 O O . GLY A 1 183 ? -10.344 5.214 -2.969 1.00 62.06 183 GLY A O 1
ATOM 1363 N N . MET A 1 184 ? -9.860 6.767 -1.422 1.00 73.06 184 MET A N 1
ATOM 1364 C CA . MET A 1 184 ? -11.243 7.077 -1.059 1.00 73.06 184 MET A CA 1
ATOM 1365 C C . MET A 1 184 ? -11.513 8.573 -1.163 1.00 73.06 184 MET A C 1
ATOM 1367 O O . MET A 1 184 ? -10.615 9.400 -1.038 1.00 73.06 184 MET A O 1
ATOM 1371 N N . TYR A 1 185 ? -12.775 8.929 -1.384 1.00 70.88 185 TYR A N 1
ATOM 1372 C CA . TYR A 1 185 ? -13.191 10.315 -1.215 1.00 70.88 185 TYR A CA 1
ATOM 1373 C C . TYR A 1 185 ? -13.077 10.696 0.265 1.00 70.88 185 TYR A C 1
ATOM 1375 O O . TYR A 1 185 ? -13.328 9.866 1.141 1.00 70.88 185 TYR A O 1
ATOM 1383 N N . GLU A 1 186 ? -12.704 11.944 0.540 1.00 68.56 186 GLU A N 1
ATOM 1384 C CA . GLU A 1 186 ? -12.430 12.448 1.892 1.00 68.56 186 GLU A CA 1
ATOM 1385 C C . GLU A 1 186 ? -13.548 12.132 2.913 1.00 68.56 186 GLU A C 1
ATOM 1387 O O . GLU A 1 186 ? -13.221 11.605 3.979 1.00 68.56 186 GLU A O 1
ATOM 1392 N N . PRO A 1 187 ? -14.854 12.260 2.581 1.00 81.12 187 PRO A N 1
ATOM 1393 C CA . PRO A 1 187 ? -15.927 11.858 3.496 1.00 81.12 187 PRO A CA 1
ATOM 1394 C C . PRO A 1 187 ? -15.951 10.352 3.797 1.00 81.12 187 PRO A C 1
ATOM 1396 O O . PRO A 1 187 ? -16.240 9.945 4.919 1.00 81.12 187 PRO A O 1
ATOM 1399 N N . THR A 1 188 ? -15.629 9.502 2.816 1.00 84.12 188 THR A N 1
ATOM 1400 C CA . THR A 1 188 ? -15.593 8.041 2.992 1.00 84.12 188 THR A CA 1
ATOM 1401 C C . THR A 1 188 ? -14.422 7.622 3.876 1.00 84.12 188 THR A C 1
ATOM 1403 O O . THR A 1 188 ? -14.586 6.749 4.727 1.00 84.12 188 THR A O 1
ATOM 1406 N N . PHE A 1 189 ? -13.253 8.251 3.702 1.00 85.69 189 PHE A N 1
ATOM 1407 C CA . PHE A 1 189 ? -12.089 7.995 4.551 1.00 85.69 189 PHE A CA 1
ATOM 1408 C C . PHE A 1 189 ? -12.364 8.397 6.005 1.00 85.69 189 PHE A C 1
ATOM 1410 O O . PHE A 1 189 ? -12.116 7.604 6.913 1.00 85.69 189 PHE A O 1
ATOM 1417 N N . GLN A 1 190 ? -12.912 9.597 6.224 1.00 86.50 190 GLN A N 1
ATOM 1418 C CA . GLN A 1 190 ? -13.268 10.083 7.559 1.00 86.50 190 GLN A CA 1
ATOM 1419 C C . GLN A 1 190 ? -14.306 9.177 8.229 1.00 86.50 190 GLN A C 1
ATOM 1421 O O . GLN A 1 190 ? -14.089 8.747 9.357 1.00 86.50 190 GLN A O 1
ATOM 1426 N N . ALA A 1 191 ? -15.377 8.801 7.521 1.00 89.12 191 ALA A N 1
ATOM 1427 C CA . ALA A 1 191 ? -16.392 7.889 8.046 1.00 89.12 191 ALA A CA 1
ATOM 1428 C C . ALA A 1 191 ? -15.812 6.509 8.398 1.00 89.12 191 ALA A C 1
ATOM 1430 O O . ALA A 1 191 ? -16.069 5.992 9.483 1.00 89.12 191 ALA A O 1
ATOM 1431 N N . ALA A 1 192 ? -14.982 5.929 7.524 1.00 89.94 192 ALA A N 1
ATOM 1432 C CA . ALA A 1 192 ? -14.349 4.635 7.782 1.00 89.94 192 ALA A CA 1
ATOM 1433 C C . ALA A 1 192 ? -13.413 4.671 8.992 1.00 89.94 192 ALA A C 1
ATOM 1435 O O . ALA A 1 192 ? -13.416 3.752 9.810 1.00 89.94 192 ALA A O 1
ATOM 1436 N N . THR A 1 193 ? -12.640 5.749 9.112 1.00 90.88 193 THR A N 1
ATOM 1437 C CA . THR A 1 193 ? -11.725 5.959 10.233 1.00 90.88 193 THR A CA 1
ATOM 1438 C C . THR A 1 193 ? -12.509 6.154 11.525 1.00 90.88 193 THR A C 1
ATOM 1440 O O . THR A 1 193 ? -12.204 5.496 12.512 1.00 90.88 193 THR A O 1
ATOM 1443 N N . GLN A 1 194 ? -13.566 6.969 11.513 1.00 92.62 194 GLN A N 1
ATOM 1444 C CA . GLN A 1 194 ? -14.408 7.206 12.683 1.00 92.62 194 GLN A CA 1
ATOM 1445 C C . GLN A 1 194 ? -15.075 5.922 13.181 1.00 92.62 194 GLN A C 1
ATOM 1447 O O . GLN A 1 194 ? -15.057 5.654 14.378 1.00 92.62 194 GLN A O 1
ATOM 1452 N N . VAL A 1 195 ? -15.636 5.108 12.280 1.00 93.56 195 VAL A N 1
ATOM 1453 C CA . VAL A 1 195 ? -16.243 3.822 12.657 1.00 93.56 195 VAL A CA 1
ATOM 1454 C C . VAL A 1 195 ? -15.203 2.898 13.284 1.00 93.56 195 VAL A C 1
ATOM 1456 O O . VAL A 1 195 ? -15.459 2.311 14.330 1.00 93.56 195 VAL A O 1
ATOM 1459 N N . LEU A 1 196 ? -14.018 2.797 12.680 1.00 93.75 196 LEU A N 1
ATOM 1460 C CA . LEU A 1 196 ? -12.934 1.969 13.201 1.00 93.75 196 LEU A CA 1
ATOM 1461 C C . LEU A 1 196 ? -12.454 2.436 14.585 1.00 93.75 196 LEU A C 1
ATOM 1463 O O . LEU A 1 196 ? -12.237 1.601 15.460 1.00 93.75 196 LEU A O 1
ATOM 1467 N N . VAL A 1 197 ? -12.304 3.748 14.782 1.00 93.94 197 VAL A N 1
ATOM 1468 C CA . VAL A 1 197 ? -11.910 4.354 16.063 1.00 93.94 197 VAL A CA 1
ATOM 1469 C C . VAL A 1 197 ? -12.965 4.083 17.130 1.00 93.94 197 VAL A C 1
ATOM 1471 O O . VAL A 1 197 ? -12.631 3.519 18.166 1.00 93.94 197 VAL A O 1
ATOM 1474 N N . ASN A 1 198 ? -14.236 4.379 16.846 1.00 94.94 198 ASN A N 1
ATOM 1475 C CA . ASN A 1 198 ? -15.337 4.153 17.784 1.00 94.94 198 ASN A CA 1
ATOM 1476 C C . ASN A 1 198 ? -15.418 2.682 18.218 1.00 94.94 198 ASN A C 1
ATOM 1478 O O . ASN A 1 198 ? -15.630 2.381 19.391 1.00 94.94 198 ASN A O 1
ATOM 1482 N N . GLU A 1 199 ? -15.243 1.756 17.275 1.00 94.75 199 GLU A N 1
ATOM 1483 C CA . GLU A 1 199 ? -15.279 0.321 17.550 1.00 94.75 199 GLU A CA 1
ATOM 1484 C C . GLU A 1 199 ? -14.072 -0.174 18.352 1.00 94.75 199 GLU A C 1
ATOM 1486 O O . GLU A 1 199 ? -14.232 -0.994 19.259 1.00 94.75 199 GLU A O 1
ATOM 1491 N N . ALA A 1 200 ? -12.876 0.346 18.067 1.00 94.19 200 ALA A N 1
ATOM 1492 C CA . ALA A 1 200 ? -11.682 0.056 18.852 1.00 94.19 200 ALA A CA 1
ATOM 1493 C C . ALA A 1 200 ? -11.826 0.574 20.295 1.00 94.19 200 ALA A C 1
ATOM 1495 O O . ALA A 1 200 ? -11.619 -0.183 21.246 1.00 94.19 200 ALA A O 1
ATOM 1496 N N . GLU A 1 201 ? -12.266 1.823 20.468 1.00 95.31 201 GLU A N 1
ATOM 1497 C CA . GLU A 1 201 ? -12.478 2.446 21.780 1.00 95.31 201 GLU A CA 1
ATOM 1498 C C . GLU A 1 201 ? -13.547 1.717 22.598 1.00 95.31 201 GLU A C 1
ATOM 1500 O O . GLU A 1 201 ? -13.320 1.405 23.769 1.00 95.31 201 GLU A O 1
ATOM 1505 N N . ARG A 1 202 ? -14.675 1.344 21.973 1.00 95.81 202 ARG A N 1
ATOM 1506 C CA . ARG A 1 202 ? -15.745 0.543 22.598 1.00 95.81 202 ARG A CA 1
ATOM 1507 C C . ARG A 1 202 ? -15.224 -0.770 23.191 1.00 95.81 202 ARG A C 1
ATOM 1509 O O . ARG A 1 202 ? -15.817 -1.307 24.124 1.00 95.81 202 ARG A O 1
ATOM 1516 N N . ARG A 1 203 ? -14.123 -1.292 22.650 1.00 95.50 203 ARG A N 1
ATOM 1517 C CA . ARG A 1 203 ? -13.499 -2.566 23.034 1.00 95.50 203 ARG A CA 1
ATOM 1518 C C . ARG A 1 203 ? -12.267 -2.395 23.919 1.00 95.50 203 ARG A C 1
ATOM 1520 O O . ARG A 1 203 ? -11.618 -3.387 24.235 1.00 95.50 203 ARG A O 1
ATOM 1527 N N . GLY A 1 204 ? -11.945 -1.164 24.320 1.00 95.88 204 GLY A N 1
ATOM 1528 C CA . GLY A 1 204 ? -10.758 -0.859 25.115 1.00 95.88 204 GLY A CA 1
ATOM 1529 C C . GLY A 1 204 ? -9.443 -1.044 24.353 1.00 95.88 204 GLY A C 1
ATOM 1530 O O . GLY A 1 204 ? -8.398 -1.201 24.979 1.00 95.88 204 GLY A O 1
ATOM 1531 N N . ILE A 1 205 ? -9.479 -1.048 23.016 1.00 96.44 205 ILE A N 1
ATOM 1532 C CA . ILE A 1 205 ? -8.279 -1.135 22.183 1.00 96.44 205 ILE A CA 1
ATOM 1533 C C . ILE A 1 205 ? -7.697 0.275 22.029 1.00 96.44 205 ILE A C 1
ATOM 1535 O O . ILE A 1 205 ? -8.410 1.177 21.588 1.00 96.44 205 ILE A O 1
ATOM 1539 N N . PRO A 1 206 ? -6.408 0.486 22.348 1.00 95.25 206 PRO A N 1
ATOM 1540 C CA . PRO A 1 206 ? -5.773 1.789 22.213 1.00 95.25 206 PRO A CA 1
ATOM 1541 C C . PRO A 1 206 ? -5.842 2.343 20.786 1.00 95.25 206 PRO A C 1
ATOM 1543 O O . PRO A 1 206 ? -5.433 1.682 19.824 1.00 95.25 206 PRO A O 1
ATOM 1546 N N . VAL A 1 207 ? -6.284 3.595 20.677 1.00 94.25 207 VAL A N 1
ATOM 1547 C CA . VAL A 1 207 ? -6.250 4.387 19.446 1.00 94.25 207 VAL A CA 1
ATOM 1548 C C . VAL A 1 207 ? -5.204 5.486 19.598 1.00 94.25 207 VAL A C 1
ATOM 1550 O O . VAL A 1 207 ? -5.194 6.214 20.588 1.00 94.25 207 VAL A O 1
ATOM 1553 N N . VAL A 1 208 ? -4.312 5.608 18.617 1.00 92.12 208 VAL A N 1
ATOM 1554 C CA . VAL A 1 208 ? -3.310 6.679 18.556 1.00 92.12 208 VAL A CA 1
ATOM 1555 C C . VAL A 1 208 ? -3.519 7.467 17.274 1.00 92.12 208 VAL A C 1
ATOM 1557 O O . VAL A 1 208 ? -3.507 6.890 16.189 1.00 92.12 208 VAL A O 1
ATOM 1560 N N . ILE A 1 209 ? -3.683 8.780 17.395 1.00 88.75 209 ILE A N 1
ATOM 1561 C CA . ILE A 1 209 ? -3.762 9.684 16.249 1.00 88.75 209 ILE A CA 1
ATOM 1562 C C . ILE A 1 209 ? -2.413 10.392 16.130 1.00 88.75 209 ILE A C 1
ATOM 1564 O O . ILE A 1 209 ? -2.032 11.180 16.993 1.00 88.75 209 ILE A O 1
ATOM 1568 N N . ASP A 1 210 ? -1.675 10.056 15.080 1.00 85.19 210 ASP A N 1
ATOM 1569 C CA . ASP A 1 210 ? -0.381 10.633 14.742 1.00 85.19 210 ASP A CA 1
ATOM 1570 C C . ASP A 1 210 ? -0.590 11.800 13.774 1.00 85.19 210 ASP A C 1
ATOM 1572 O O . ASP A 1 210 ? -0.945 11.613 12.606 1.00 85.19 210 ASP A O 1
ATOM 1576 N N . VAL A 1 211 ? -0.412 13.012 14.296 1.00 80.81 211 VAL A N 1
ATOM 1577 C CA . VAL A 1 211 ? -0.523 14.276 13.560 1.00 80.81 211 VAL A CA 1
ATOM 1578 C C . VAL A 1 211 ? 0.861 14.902 13.377 1.00 80.81 211 VAL A C 1
ATOM 1580 O O . VAL A 1 211 ? 1.774 14.661 14.171 1.00 80.81 211 VAL A O 1
ATOM 1583 N N . PRO A 1 212 ? 1.072 15.755 12.361 1.00 74.56 212 PRO A N 1
ATOM 1584 C CA . PRO A 1 212 ? 2.388 16.300 12.068 1.00 74.56 212 PRO A CA 1
ATOM 1585 C C . PRO A 1 212 ? 2.832 17.205 13.206 1.00 74.56 212 PRO A C 1
ATOM 1587 O O . PRO A 1 212 ? 2.033 17.991 13.697 1.00 74.56 212 PRO A O 1
ATOM 1590 N N . LYS A 1 213 ? 4.126 17.228 13.540 1.00 74.06 213 LYS A N 1
ATOM 1591 C CA . LYS A 1 213 ? 4.685 18.077 14.619 1.00 74.06 213 LYS A CA 1
ATOM 1592 C C . LYS A 1 213 ? 4.321 19.572 14.546 1.00 74.06 213 LYS A C 1
ATOM 1594 O O . LYS A 1 213 ? 4.469 20.278 15.531 1.00 74.06 213 LYS A O 1
ATOM 1599 N N . ASN A 1 214 ? 3.880 20.063 13.387 1.00 70.56 214 ASN A N 1
ATOM 1600 C CA . ASN A 1 214 ? 3.502 21.458 13.163 1.00 70.56 214 ASN A CA 1
ATOM 1601 C C . ASN A 1 214 ? 1.979 21.694 13.136 1.00 70.56 214 ASN A C 1
ATOM 1603 O O . ASN A 1 214 ? 1.567 22.791 12.759 1.00 70.56 214 ASN A O 1
ATOM 1607 N N . TYR A 1 215 ? 1.149 20.698 13.474 1.00 72.38 215 TYR A N 1
ATOM 1608 C CA . TYR A 1 215 ? -0.314 20.790 13.366 1.00 72.38 215 TYR A CA 1
ATOM 1609 C C . TYR A 1 215 ? -0.899 21.952 14.185 1.00 72.38 215 TYR A C 1
ATOM 1611 O O . TYR A 1 215 ? -1.830 22.610 13.732 1.00 72.38 215 TYR A O 1
ATOM 1619 N N . GLU A 1 216 ? -0.286 22.273 15.329 1.00 74.19 216 GLU A N 1
ATOM 1620 C CA . GLU A 1 216 ? -0.688 23.366 16.226 1.00 74.19 216 GLU A CA 1
ATOM 1621 C C . GLU A 1 216 ? -0.749 24.730 15.524 1.00 74.19 216 GLU A C 1
ATOM 1623 O O . GLU A 1 216 ? -1.577 25.569 15.863 1.00 74.19 216 GLU A O 1
ATOM 1628 N N . LYS A 1 217 ? 0.071 24.948 14.484 1.00 72.75 217 LYS A N 1
ATOM 1629 C CA . LYS A 1 217 ? 0.067 26.193 13.693 1.00 72.75 217 LYS A CA 1
ATOM 1630 C C . LYS A 1 217 ? -1.203 26.381 12.861 1.00 72.75 217 LYS A C 1
ATOM 1632 O O . LYS A 1 217 ? -1.439 27.483 12.371 1.00 72.75 217 LYS A O 1
ATOM 1637 N N . TYR A 1 218 ? -1.970 25.313 12.669 1.00 65.00 218 TYR A N 1
ATOM 1638 C CA . TYR A 1 218 ? -3.174 25.274 11.844 1.00 65.00 218 TYR A CA 1
ATOM 1639 C C . TYR A 1 218 ? -4.454 25.145 12.672 1.00 65.00 218 TYR A C 1
ATOM 1641 O O . TYR A 1 218 ? -5.545 25.156 12.102 1.00 65.00 218 TYR A O 1
ATOM 1649 N N . LEU A 1 219 ? -4.343 25.044 14.000 1.00 71.06 219 LEU A N 1
ATOM 1650 C CA . LEU A 1 219 ? -5.507 25.134 14.869 1.00 71.06 219 LEU A CA 1
ATOM 1651 C C . LEU A 1 219 ? -6.061 26.567 14.814 1.00 71.06 219 LEU A C 1
ATOM 1653 O O . LEU A 1 219 ? -5.280 27.526 14.780 1.00 71.06 219 LEU A O 1
ATOM 1657 N N . PRO A 1 220 ? -7.395 26.748 14.781 1.00 68.19 220 PRO A N 1
ATOM 1658 C CA . PRO A 1 220 ? -7.978 28.075 14.898 1.00 68.19 220 PRO A CA 1
ATOM 1659 C C . PRO A 1 220 ? -7.465 28.704 16.192 1.00 68.19 220 PRO A C 1
ATOM 1661 O O . PRO A 1 220 ? -7.574 28.098 17.258 1.00 68.19 220 PRO A O 1
ATOM 1664 N N . LYS A 1 221 ? -6.870 29.900 16.094 1.00 66.25 221 LYS A N 1
ATOM 1665 C CA . LYS A 1 221 ? -6.446 30.648 17.278 1.00 66.25 221 LYS A CA 1
ATOM 1666 C C . LYS A 1 221 ? -7.682 30.842 18.147 1.00 66.25 221 LYS A C 1
ATOM 1668 O O . LYS A 1 221 ? -8.617 31.528 17.738 1.00 66.25 221 LYS A O 1
ATOM 1673 N N . THR A 1 222 ? -7.711 30.205 19.309 1.00 61.75 222 THR A N 1
ATOM 1674 C CA . THR A 1 222 ? -8.670 30.548 20.351 1.00 61.75 222 THR A CA 1
ATOM 1675 C C . THR A 1 222 ? -8.405 32.003 20.704 1.00 61.75 222 THR A C 1
ATOM 1677 O O . THR A 1 222 ? -7.298 32.344 21.113 1.00 61.75 222 THR A O 1
ATOM 1680 N N . ASN A 1 223 ? -9.379 32.868 20.420 1.00 51.16 223 ASN A N 1
ATOM 1681 C CA . ASN A 1 223 ? -9.332 34.269 20.817 1.00 51.16 223 ASN A CA 1
ATOM 1682 C C . ASN A 1 223 ? -9.351 34.311 22.352 1.00 51.16 223 ASN A C 1
ATOM 1684 O O . ASN A 1 223 ? -10.423 34.196 22.946 1.00 51.16 223 ASN A O 1
ATOM 1688 N N . GLU A 1 224 ? -8.172 34.406 22.961 1.00 44.34 224 GLU A N 1
ATOM 1689 C CA . GLU A 1 224 ? -7.993 34.957 24.308 1.00 44.34 224 GLU A CA 1
ATOM 1690 C C . GLU A 1 224 ? -7.890 36.483 24.232 1.00 44.34 224 GLU A C 1
ATOM 1692 O O . GLU A 1 224 ? -7.234 36.989 23.287 1.00 44.34 224 GLU A O 1
#

Sequence (224 aa):
MESNPPDLHNAYVARYAPGLGTKYARSNYRLAAILGAVCIVALVLCVMAQAGWMLYAFILLVLGGGVAVALSFARGAMRRWAADDGLAVAVSDAGIALPRVGLLPWHEVTSVKVHDHSLTPRAFSLAVSVLAQLQGTDSTMYVDVNVVDSDAILSRMSTQGGVPRAIDTNYKLTGFKGVWGQGMYEPTFQAATQVLVNEAERRGIPVVIDVPKNYEKYLPKTNE

Foldseek 3Di:
DDDDPPQQPQKDWFFFDPCQLVVLLVVLVVQLVVLVVVLVVQVVVCVVVVHDPVSNVVSCCVSVVSSVVSNVLSVLSCCQCPFPNRTQWIQDQQAIQAGLLGGDGLVFWQAKEWQQQVVPPPDDDPVVCVVCSSNLNNFSIWMWTFGPDAVVSVVPRPRPDDFAFDADPVRDRGTGTGHGPSRDDPVSSVVVVVSVVVSCVVVVRYYHYHYDPCVVVVPPPPDD

pLDDT: mean 82.46, std 13.12, range [37.53, 97.0]

Organism: NCBI:txid670054

Radius of gyration: 21.32 Å; chains: 1; bounding box: 57×54×60 Å

Secondary structure (DSSP, 8-state):
-PPP-GGGTTSEEEEPPTTHHHHHHHHHHHHHHHHHHHHHHHHHHHHHTT--HHHHHHHIIIIIHHHHHHHHHHHHHHHHHTGGGGEEEEE-SSEEEETTTEEEEGGGEEEEEEEE-TTS-S-S-HHHHHHHHHHT---SEEEEEEES-HHHHHHT-S--S-PPEEE-TTS-EEEEEEEEGGGS-HHHHHHHHHHHHHHHHHTT--EEEE--TTGGGGS-----